Protein AF-A0A417UP76-F1 (afdb_monomer_lite)

Structure (mmCIF, N/CA/C/O backbone):
data_AF-A0A417UP76-F1
#
_entry.id   AF-A0A417UP76-F1
#
loop_
_atom_site.group_PDB
_atom_site.id
_atom_site.type_symbol
_atom_site.label_atom_id
_atom_site.label_alt_id
_atom_site.label_comp_id
_atom_site.label_asym_id
_atom_site.label_entity_id
_atom_site.label_seq_id
_atom_site.pdbx_PDB_ins_code
_atom_site.Cartn_x
_atom_site.Cartn_y
_atom_site.Cartn_z
_atom_site.occupancy
_atom_site.B_iso_or_equiv
_atom_site.auth_seq_id
_atom_site.auth_comp_id
_atom_site.auth_asym_id
_atom_site.auth_atom_id
_atom_site.pdbx_PDB_model_num
ATOM 1 N N . MET A 1 1 ? 50.483 -6.981 -14.657 1.00 38.22 1 MET A N 1
ATOM 2 C CA . MET A 1 1 ? 49.953 -6.214 -15.797 1.00 38.22 1 MET A CA 1
ATOM 3 C C . MET A 1 1 ? 49.205 -5.054 -15.198 1.00 38.22 1 MET A C 1
ATOM 5 O O . MET A 1 1 ? 48.169 -5.287 -14.586 1.00 38.22 1 MET A O 1
ATOM 9 N N . ASP A 1 2 ? 49.785 -3.861 -15.278 1.00 39.16 2 ASP A N 1
ATOM 10 C CA . ASP A 1 2 ? 49.063 -2.631 -14.975 1.00 39.16 2 ASP A CA 1
ATOM 11 C C . ASP A 1 2 ? 47.827 -2.602 -15.870 1.00 39.16 2 ASP A C 1
ATOM 13 O O . ASP A 1 2 ? 47.943 -2.654 -17.095 1.00 39.16 2 ASP A O 1
ATOM 17 N N . LYS A 1 3 ? 46.635 -2.641 -15.268 1.00 41.91 3 LYS A N 1
ATOM 18 C CA . LYS A 1 3 ? 45.404 -2.389 -16.013 1.00 41.91 3 LYS A CA 1
ATOM 19 C C . LYS A 1 3 ? 45.455 -0.913 -16.389 1.00 41.91 3 LYS A C 1
ATOM 21 O O . LYS A 1 3 ? 45.227 -0.066 -15.526 1.00 41.91 3 LYS A O 1
ATOM 26 N N . GLU A 1 4 ? 45.821 -0.618 -17.637 1.00 45.97 4 GLU A N 1
ATOM 27 C CA . GLU A 1 4 ? 45.666 0.713 -18.223 1.00 45.97 4 GLU A CA 1
ATOM 28 C C . GLU A 1 4 ? 44.233 1.165 -17.958 1.00 45.97 4 GLU A C 1
ATOM 30 O O . GLU A 1 4 ? 43.266 0.629 -18.499 1.00 45.97 4 GLU A O 1
ATOM 35 N N . THR A 1 5 ? 44.092 2.097 -17.021 1.00 43.78 5 THR A N 1
ATOM 36 C CA . THR A 1 5 ? 42.803 2.695 -16.717 1.00 43.78 5 THR A CA 1
ATOM 37 C C . THR A 1 5 ? 42.519 3.655 -17.856 1.00 43.78 5 THR A C 1
ATOM 39 O O . THR A 1 5 ? 43.166 4.694 -17.964 1.00 43.78 5 THR A O 1
ATOM 42 N N . ILE A 1 6 ? 41.599 3.275 -18.738 1.00 48.78 6 ILE A N 1
ATOM 43 C CA . ILE A 1 6 ? 41.143 4.138 -19.824 1.00 48.78 6 ILE A CA 1
ATOM 44 C C . ILE A 1 6 ? 40.337 5.268 -19.180 1.00 48.78 6 ILE A C 1
ATOM 46 O O . ILE A 1 6 ? 39.244 5.047 -18.660 1.00 48.78 6 ILE A O 1
ATOM 50 N N . ILE A 1 7 ? 40.910 6.469 -19.162 1.00 50.59 7 ILE A N 1
ATOM 51 C CA . ILE A 1 7 ? 40.230 7.682 -18.711 1.00 50.59 7 ILE A CA 1
ATOM 52 C C . ILE A 1 7 ? 39.567 8.292 -19.941 1.00 50.59 7 ILE A C 1
ATOM 54 O O . ILE A 1 7 ? 40.259 8.735 -20.852 1.00 50.59 7 ILE A O 1
ATOM 58 N N . ILE A 1 8 ? 38.236 8.293 -19.964 1.00 49.78 8 ILE A N 1
ATOM 59 C CA . ILE A 1 8 ? 37.447 8.980 -20.987 1.00 49.78 8 ILE A CA 1
ATOM 60 C C . ILE A 1 8 ? 37.056 10.337 -20.395 1.00 49.78 8 ILE A C 1
ATOM 62 O O . ILE A 1 8 ? 36.435 10.383 -19.330 1.00 49.78 8 ILE A O 1
ATOM 66 N N . ALA A 1 9 ? 37.489 11.436 -21.014 1.00 57.25 9 ALA A N 1
ATOM 67 C CA . ALA A 1 9 ? 37.144 12.772 -20.541 1.00 57.25 9 ALA A CA 1
ATOM 68 C C . ALA A 1 9 ? 35.687 13.101 -20.900 1.00 57.25 9 ALA A C 1
ATOM 70 O O . ALA A 1 9 ? 35.158 12.610 -21.894 1.00 57.25 9 ALA A O 1
ATOM 71 N N . SER A 1 10 ? 35.019 13.932 -20.097 1.00 51.47 10 SER A N 1
ATOM 72 C CA . SER A 1 10 ? 33.619 14.315 -20.344 1.00 51.47 10 SER A CA 1
ATOM 73 C C . SER A 1 10 ? 33.421 15.033 -21.680 1.00 51.47 10 SER A C 1
ATOM 75 O O . SER A 1 10 ? 32.348 14.939 -22.260 1.00 51.47 10 SER A O 1
ATOM 77 N N . GLU A 1 11 ? 34.444 15.736 -22.170 1.00 63.56 11 GLU A N 1
ATOM 78 C CA . GLU A 1 11 ? 34.451 16.350 -23.500 1.00 63.56 11 GLU A CA 1
ATOM 79 C C . GLU A 1 11 ? 34.525 15.342 -24.660 1.00 63.56 11 GLU A C 1
ATOM 81 O O . GLU A 1 11 ? 34.148 15.691 -25.777 1.00 63.56 11 GLU A O 1
ATOM 86 N N . ASP A 1 12 ? 34.956 14.103 -24.403 1.00 53.25 12 ASP A N 1
ATOM 87 C CA . ASP A 1 12 ? 35.084 13.042 -25.410 1.00 53.25 12 ASP A CA 1
ATOM 88 C C . ASP A 1 12 ? 33.826 12.156 -25.502 1.00 53.25 12 ASP A C 1
ATOM 90 O O . ASP A 1 12 ? 33.788 11.207 -26.289 1.00 53.25 12 ASP A O 1
ATOM 94 N N . VAL A 1 13 ? 32.796 12.436 -24.691 1.00 53.47 13 VAL A N 1
ATOM 95 C CA . VAL A 1 13 ? 31.555 11.651 -24.616 1.00 53.47 13 VAL A CA 1
ATOM 96 C C . VAL A 1 13 ? 30.363 12.520 -24.986 1.00 53.47 13 VAL A C 1
ATOM 98 O O . VAL A 1 13 ? 29.986 13.439 -24.262 1.00 53.47 13 VAL A O 1
ATOM 101 N N . GLU A 1 14 ? 29.723 12.189 -26.103 1.00 59.81 14 GLU A N 1
ATOM 102 C CA . GLU A 1 14 ? 28.439 12.771 -26.482 1.00 59.81 14 GLU A CA 1
ATOM 103 C C . GLU A 1 14 ? 27.308 12.040 -25.745 1.00 59.81 14 GLU A C 1
ATOM 105 O O . GLU A 1 14 ? 27.148 10.823 -25.865 1.00 59.81 14 GLU A O 1
ATOM 110 N N . ILE A 1 15 ? 26.531 12.781 -24.951 1.00 55.62 15 ILE A N 1
ATOM 111 C CA . ILE A 1 15 ? 25.333 12.254 -24.294 1.00 55.62 15 ILE A CA 1
ATOM 112 C C . ILE A 1 15 ? 24.198 12.308 -25.314 1.00 55.62 15 ILE A C 1
ATOM 114 O O . ILE A 1 15 ? 23.603 13.363 -25.523 1.00 55.62 15 ILE A O 1
ATOM 118 N N . ILE A 1 16 ? 23.914 11.170 -25.939 1.00 55.72 16 ILE A N 1
ATOM 119 C CA . ILE A 1 16 ? 22.743 11.005 -26.802 1.00 55.72 16 ILE A CA 1
ATOM 120 C C . ILE A 1 16 ? 21.493 10.756 -25.956 1.00 55.72 16 ILE A C 1
ATOM 122 O O . ILE A 1 16 ? 21.548 10.092 -24.915 1.00 55.72 16 ILE A O 1
ATOM 126 N N . ASP A 1 17 ? 20.357 11.286 -26.399 1.00 52.91 17 ASP A N 1
ATOM 127 C CA . ASP A 1 17 ? 19.071 10.981 -25.776 1.00 52.91 17 ASP A CA 1
ATOM 128 C C . ASP A 1 17 ? 18.718 9.497 -25.996 1.00 52.91 17 ASP A C 1
ATOM 130 O O . ASP A 1 17 ? 19.072 8.900 -27.015 1.00 52.91 17 ASP A O 1
ATOM 134 N N . ALA A 1 18 ? 17.997 8.874 -25.059 1.00 52.53 18 ALA A N 1
ATOM 135 C CA . ALA A 1 18 ? 17.597 7.471 -25.197 1.00 52.53 18 ALA A CA 1
ATOM 136 C C . ALA A 1 18 ? 16.755 7.215 -26.465 1.00 52.53 18 ALA A C 1
ATOM 138 O O . ALA A 1 18 ? 16.768 6.107 -26.992 1.00 52.53 18 ALA A O 1
ATOM 139 N N . SER A 1 19 ? 16.058 8.234 -26.978 1.00 54.22 19 SER A N 1
ATOM 140 C CA . SER A 1 19 ? 15.327 8.182 -28.251 1.00 54.22 19 SER A CA 1
ATOM 141 C C . SER A 1 19 ? 16.221 8.242 -29.497 1.00 54.22 19 SER A C 1
ATOM 143 O O . SER A 1 19 ? 15.792 7.847 -30.584 1.00 54.22 19 SER A O 1
ATOM 145 N N . GLU A 1 20 ? 17.461 8.710 -29.355 1.00 52.66 20 GLU A N 1
ATOM 146 C CA . GLU A 1 20 ? 18.472 8.718 -30.416 1.00 52.66 20 GLU A CA 1
ATOM 147 C C . GLU A 1 20 ? 19.239 7.389 -30.481 1.00 52.66 20 GLU A C 1
ATOM 149 O O . GLU A 1 20 ? 19.799 7.044 -31.525 1.00 52.66 20 GLU A O 1
ATOM 154 N N . TYR A 1 21 ? 19.207 6.602 -29.400 1.00 48.75 21 TYR A N 1
ATOM 155 C CA . TYR A 1 21 ? 19.709 5.234 -29.376 1.00 48.75 21 TYR A CA 1
ATOM 156 C C . TYR A 1 21 ? 18.743 4.287 -30.101 1.00 48.75 21 TYR A C 1
ATOM 158 O O . TYR A 1 21 ? 17.560 4.195 -29.777 1.00 48.75 21 TYR A O 1
ATOM 166 N N . LYS A 1 22 ? 19.244 3.566 -31.108 1.00 54.81 22 LYS A N 1
ATOM 167 C CA . LYS A 1 22 ? 18.431 2.697 -31.969 1.00 54.81 22 LYS A CA 1
ATOM 168 C C . LYS A 1 22 ? 19.023 1.294 -32.035 1.00 54.81 22 LYS A C 1
ATOM 170 O O . LYS A 1 22 ? 20.100 1.103 -32.589 1.00 54.81 22 LYS A O 1
ATOM 175 N N . GLU A 1 23 ? 18.299 0.315 -31.494 1.00 55.28 23 GLU A N 1
ATOM 176 C CA . GLU A 1 23 ? 18.730 -1.093 -31.431 1.00 55.28 23 GLU A CA 1
ATOM 177 C C . GLU A 1 23 ? 18.547 -1.857 -32.756 1.00 55.28 23 GLU A C 1
ATOM 179 O O . GLU A 1 23 ? 19.215 -2.862 -33.000 1.00 55.28 23 GLU A O 1
ATOM 184 N N . GLU A 1 24 ? 17.660 -1.408 -33.651 1.00 57.22 24 GLU A N 1
ATOM 185 C CA . GLU A 1 24 ? 17.349 -2.167 -34.864 1.00 57.22 24 GLU A CA 1
ATOM 186 C C . GLU A 1 24 ? 18.374 -1.947 -35.994 1.00 57.22 24 GLU A C 1
ATOM 188 O O . GLU A 1 24 ? 18.288 -0.995 -36.774 1.00 57.22 24 GLU A O 1
ATOM 193 N N . LEU A 1 25 ? 19.251 -2.940 -36.199 1.00 57.06 25 LEU A N 1
ATOM 194 C CA . LEU A 1 25 ? 20.122 -3.082 -37.382 1.00 57.06 25 LEU A CA 1
ATOM 195 C C . LEU A 1 25 ? 19.383 -2.871 -38.721 1.00 57.06 25 LEU A C 1
ATOM 197 O O . LEU A 1 25 ? 19.994 -2.441 -39.700 1.00 57.06 25 LEU A O 1
ATOM 201 N N . SER A 1 26 ? 18.073 -3.156 -38.780 1.00 56.59 26 SER A N 1
ATOM 202 C CA . SER A 1 26 ? 17.238 -2.957 -39.972 1.00 56.59 26 SER A CA 1
ATOM 203 C C . SER A 1 26 ? 17.165 -1.509 -40.456 1.00 56.59 26 SER A C 1
ATOM 205 O O . SER A 1 26 ? 17.019 -1.295 -41.660 1.00 56.59 26 SER A O 1
ATOM 207 N N . GLU A 1 27 ? 17.287 -0.518 -39.572 1.00 61.75 27 GLU A N 1
ATOM 208 C CA . GLU A 1 27 ? 17.181 0.892 -39.966 1.00 61.75 27 GLU A CA 1
ATOM 209 C C . GLU A 1 27 ? 18.385 1.371 -40.793 1.00 61.75 27 GLU A C 1
ATOM 211 O O . GLU A 1 27 ? 18.236 2.231 -41.666 1.00 61.75 27 GLU A O 1
ATOM 216 N N . HIS A 1 28 ? 19.556 0.743 -40.640 1.00 62.12 28 HIS A N 1
ATOM 217 C CA . HIS A 1 28 ? 20.721 1.009 -41.495 1.00 62.12 28 HIS A CA 1
ATOM 218 C C . HIS A 1 28 ? 20.516 0.571 -42.954 1.00 62.12 28 HIS A C 1
ATOM 220 O O . HIS A 1 28 ? 21.208 1.051 -43.854 1.00 62.12 28 HIS A O 1
ATOM 226 N N . PHE A 1 29 ? 19.520 -0.280 -43.213 1.00 60.78 29 PHE A N 1
ATOM 227 C CA . PHE A 1 29 ? 19.136 -0.714 -44.553 1.00 60.78 29 PHE A CA 1
ATOM 228 C C . PHE A 1 29 ? 18.000 0.133 -45.157 1.00 60.78 29 PHE A C 1
ATOM 230 O O . PHE A 1 29 ? 17.502 -0.175 -46.237 1.00 60.78 29 PHE A O 1
ATOM 237 N N . GLY A 1 30 ? 17.601 1.249 -44.537 1.00 60.44 30 GLY A N 1
ATOM 238 C CA . GLY A 1 30 ? 16.545 2.124 -45.070 1.00 60.44 30 GLY A CA 1
ATOM 239 C C . GLY A 1 30 ? 16.851 2.761 -46.439 1.00 60.44 30 GLY A C 1
ATOM 240 O O . GLY A 1 30 ? 15.951 3.282 -47.091 1.00 60.44 30 GLY A O 1
ATOM 241 N N . ARG A 1 31 ? 18.109 2.709 -46.900 1.00 64.25 31 ARG A N 1
ATOM 242 C CA . ARG A 1 31 ? 18.575 3.312 -48.166 1.00 64.25 31 ARG A CA 1
ATOM 243 C C . ARG A 1 31 ? 18.626 2.346 -49.357 1.00 64.25 31 ARG A C 1
ATOM 245 O O . ARG A 1 31 ? 19.130 2.728 -50.412 1.00 64.25 31 ARG A O 1
ATOM 252 N N . VAL A 1 32 ? 18.172 1.098 -49.218 1.00 64.88 32 VAL A N 1
ATOM 253 C CA . VAL A 1 32 ? 18.306 0.116 -50.309 1.00 64.88 32 VAL A CA 1
ATOM 254 C C . VAL A 1 32 ? 17.208 0.339 -51.372 1.00 64.88 32 VAL A C 1
ATOM 256 O O . VAL A 1 32 ? 16.053 0.559 -51.003 1.00 64.88 32 VAL A O 1
ATOM 259 N N . PRO A 1 33 ? 17.525 0.288 -52.685 1.00 70.31 33 PRO A N 1
ATOM 260 C CA . PRO A 1 33 ? 16.545 0.488 -53.757 1.00 70.31 33 PRO A CA 1
ATOM 261 C C . PRO A 1 33 ? 15.300 -0.412 -53.658 1.00 70.31 33 PRO A C 1
ATOM 263 O O . PRO A 1 33 ? 15.395 -1.554 -53.212 1.00 70.31 33 PRO A O 1
ATOM 266 N N . GLU A 1 34 ? 14.147 0.058 -54.162 1.00 68.75 34 GLU A N 1
ATOM 267 C CA . GLU A 1 34 ? 12.847 -0.653 -54.115 1.00 68.75 34 GLU A CA 1
ATOM 268 C C . GLU A 1 34 ? 12.924 -2.117 -54.580 1.00 68.75 34 GLU A C 1
ATOM 270 O O . GLU A 1 34 ? 12.328 -3.003 -53.970 1.00 68.75 34 GLU A O 1
ATOM 275 N N . VAL A 1 35 ? 13.724 -2.392 -55.616 1.00 71.56 35 VAL A N 1
ATOM 276 C CA . VAL A 1 35 ? 13.929 -3.739 -56.179 1.00 71.56 35 VAL A CA 1
ATOM 277 C C . VAL A 1 35 ? 14.561 -4.729 -55.188 1.00 71.56 35 VAL A C 1
ATOM 279 O O . VAL A 1 35 ? 14.381 -5.937 -55.315 1.00 71.56 35 VAL A O 1
ATOM 282 N N . ALA A 1 36 ? 15.272 -4.235 -54.175 1.00 63.78 36 ALA A N 1
ATOM 283 C CA . ALA A 1 36 ? 15.960 -5.039 -53.171 1.00 63.78 36 ALA A CA 1
ATOM 284 C C . ALA A 1 36 ? 15.176 -5.171 -51.852 1.00 63.78 36 ALA A C 1
ATOM 286 O O . ALA A 1 36 ? 15.555 -5.972 -50.996 1.00 63.78 36 ALA A O 1
ATOM 287 N N . LYS A 1 37 ? 14.055 -4.456 -51.679 1.00 67.94 37 LYS A N 1
ATOM 288 C CA . LYS A 1 37 ? 13.208 -4.569 -50.477 1.00 67.94 37 LYS A CA 1
ATOM 289 C C . LYS A 1 37 ? 12.744 -6.000 -50.157 1.00 67.94 37 LYS A C 1
ATOM 291 O O . LYS A 1 37 ? 12.728 -6.348 -48.975 1.00 67.94 37 LYS A O 1
ATOM 296 N N . PRO A 1 38 ? 12.422 -6.871 -51.137 1.00 68.44 38 PRO A N 1
ATOM 297 C CA . PRO A 1 38 ? 12.075 -8.263 -50.843 1.00 68.44 38 PRO A CA 1
ATOM 298 C C . PRO A 1 38 ? 13.229 -9.054 -50.207 1.00 68.44 38 PRO A C 1
ATOM 300 O O . PRO A 1 38 ? 12.988 -9.909 -49.355 1.00 68.44 38 PRO A O 1
ATOM 303 N N . LEU A 1 39 ? 14.479 -8.734 -50.565 1.00 63.00 39 LEU A N 1
ATOM 304 C CA . LEU A 1 39 ? 15.678 -9.363 -49.999 1.00 63.00 39 LEU A CA 1
ATOM 305 C C . LEU A 1 39 ? 15.906 -8.927 -48.546 1.00 63.00 39 LEU A C 1
ATOM 307 O O . LEU A 1 39 ? 16.320 -9.745 -47.728 1.00 63.00 39 LEU A O 1
ATOM 311 N N . LEU A 1 40 ? 15.559 -7.682 -48.195 1.00 63.25 40 LEU A N 1
ATOM 312 C CA . LEU A 1 40 ? 15.652 -7.175 -46.820 1.00 63.25 40 LEU A CA 1
ATOM 313 C C . LEU A 1 40 ? 14.729 -7.917 -45.851 1.00 63.25 40 LEU A C 1
ATOM 315 O O . LEU A 1 40 ? 15.098 -8.131 -44.699 1.00 63.25 40 LEU A O 1
ATOM 319 N N . LYS A 1 41 ? 13.550 -8.354 -46.309 1.00 64.12 41 LYS A N 1
ATOM 320 C CA . LYS A 1 41 ? 12.622 -9.132 -45.475 1.00 64.12 41 LYS A CA 1
ATOM 321 C C . LYS A 1 41 ? 13.218 -10.490 -45.089 1.00 64.12 41 LYS A C 1
ATOM 323 O O . LYS A 1 41 ? 13.133 -10.877 -43.928 1.00 64.12 41 LYS A O 1
ATOM 328 N N . GLY A 1 42 ? 13.859 -11.177 -46.039 1.00 65.06 42 GLY A N 1
ATOM 329 C CA . GLY A 1 42 ? 14.590 -12.421 -45.773 1.00 65.06 42 GLY A CA 1
ATOM 330 C C . GLY A 1 42 ? 15.850 -12.190 -44.934 1.00 65.06 42 GLY A C 1
ATOM 331 O O . GLY A 1 42 ? 16.122 -12.944 -44.002 1.00 65.06 42 GLY A O 1
ATOM 332 N N . ALA A 1 43 ? 16.572 -11.101 -45.204 1.00 64.44 43 ALA A N 1
ATOM 333 C CA . ALA A 1 43 ? 17.762 -10.720 -44.457 1.00 64.44 43 ALA A CA 1
ATOM 334 C C . ALA A 1 43 ? 17.452 -10.385 -42.990 1.00 64.44 43 ALA A C 1
ATOM 336 O O . ALA A 1 43 ? 18.179 -10.847 -42.123 1.00 64.44 43 ALA A O 1
ATOM 337 N N . LYS A 1 44 ? 16.358 -9.669 -42.677 1.00 65.31 44 LYS A N 1
ATOM 338 C CA . LYS A 1 44 ? 15.973 -9.343 -41.286 1.00 65.31 44 LYS A CA 1
ATOM 339 C C . LYS A 1 44 ? 15.760 -10.610 -40.451 1.00 65.31 44 LYS A C 1
ATOM 341 O O . LYS A 1 44 ? 16.234 -10.690 -39.321 1.00 65.31 44 LYS A O 1
ATOM 346 N N . THR A 1 45 ? 15.114 -11.632 -41.018 1.00 69.50 45 THR A N 1
ATOM 347 C CA . THR A 1 45 ? 14.940 -12.930 -40.346 1.00 69.50 45 THR A CA 1
ATOM 348 C C . THR A 1 45 ? 16.273 -13.647 -40.133 1.00 69.50 45 THR A C 1
ATOM 350 O O . THR A 1 45 ? 16.524 -14.136 -39.034 1.00 69.50 45 THR A O 1
ATOM 353 N N . VAL A 1 46 ? 17.139 -13.680 -41.148 1.00 71.56 46 VAL A N 1
ATOM 354 C CA . VAL A 1 46 ? 18.461 -14.322 -41.057 1.00 71.56 46 VAL A CA 1
ATOM 355 C C . VAL A 1 46 ? 19.367 -13.592 -40.062 1.00 71.56 46 VAL A C 1
ATOM 357 O O . VAL A 1 46 ? 19.997 -14.240 -39.234 1.00 71.56 46 VAL A O 1
ATOM 360 N N . PHE A 1 47 ? 19.390 -12.260 -40.069 1.00 67.38 47 PHE A N 1
ATOM 361 C CA . PHE A 1 47 ? 20.167 -11.468 -39.117 1.00 67.38 47 PHE A CA 1
ATOM 362 C C . PHE A 1 47 ? 19.678 -11.656 -37.685 1.00 67.38 47 PHE A C 1
ATOM 364 O O . PHE A 1 47 ? 20.507 -11.887 -36.817 1.00 67.38 47 PHE A O 1
ATOM 371 N N . SER A 1 48 ? 18.364 -11.681 -37.444 1.00 65.69 48 SER A N 1
ATOM 372 C CA . SER A 1 48 ? 17.831 -11.976 -36.107 1.00 65.69 48 SER A CA 1
ATOM 373 C C . SER A 1 48 ? 18.175 -13.401 -35.639 1.00 65.69 48 SER A C 1
ATOM 375 O O . SER A 1 48 ? 18.437 -13.637 -34.461 1.00 65.69 48 SER A O 1
ATOM 377 N N . GLN A 1 49 ? 18.224 -14.379 -36.552 1.00 70.56 49 GLN A N 1
ATOM 378 C CA . GLN A 1 49 ? 18.672 -15.741 -36.234 1.00 70.56 49 GLN A CA 1
ATOM 379 C C . GLN A 1 49 ? 20.173 -15.812 -35.939 1.00 70.56 49 GLN A C 1
ATOM 381 O O . GLN A 1 49 ? 20.573 -16.510 -35.007 1.00 70.56 49 GLN A O 1
ATOM 386 N N . ILE A 1 50 ? 20.999 -15.094 -36.703 1.00 68.25 50 ILE A N 1
ATOM 387 C CA . ILE A 1 50 ? 22.442 -14.984 -36.465 1.00 68.25 50 ILE A CA 1
ATOM 388 C C . ILE A 1 50 ? 22.693 -14.295 -35.125 1.00 68.25 50 ILE A C 1
ATOM 390 O O . ILE A 1 50 ? 23.436 -14.827 -34.315 1.00 68.25 50 ILE A O 1
ATOM 394 N N . GLU A 1 51 ? 22.028 -13.178 -34.853 1.00 65.25 51 GLU A N 1
ATOM 395 C CA . GLU A 1 51 ? 22.083 -12.447 -33.586 1.00 65.25 51 GLU A CA 1
ATOM 396 C C . GLU A 1 51 ? 21.742 -13.355 -32.393 1.00 65.25 51 GLU A C 1
ATOM 398 O O . GLU A 1 51 ? 22.544 -13.506 -31.472 1.00 65.25 51 GLU A O 1
ATOM 403 N N . LYS A 1 52 ? 20.614 -14.076 -32.452 1.00 68.25 52 LYS A N 1
ATOM 404 C CA . LYS A 1 52 ? 20.250 -15.068 -31.424 1.00 68.25 52 LYS A CA 1
ATOM 405 C C . LYS A 1 52 ? 21.282 -16.191 -31.297 1.00 68.25 52 LYS A C 1
ATOM 407 O O . LYS A 1 52 ? 21.549 -16.661 -30.192 1.00 68.25 52 LYS A O 1
ATOM 412 N N . SER A 1 53 ? 21.871 -16.626 -32.408 1.00 67.31 53 SER A N 1
ATOM 413 C CA . SER A 1 53 ? 22.917 -17.657 -32.410 1.00 67.31 53 SER A CA 1
ATOM 414 C C . SER A 1 53 ? 24.223 -17.144 -31.791 1.00 67.31 53 SER A C 1
ATOM 416 O O . SER A 1 53 ? 24.885 -17.869 -31.055 1.00 67.31 53 SER A O 1
ATOM 418 N N . LEU A 1 54 ? 24.575 -15.878 -32.018 1.00 65.25 54 LEU A N 1
ATOM 419 C CA . LEU A 1 54 ? 25.730 -15.217 -31.411 1.00 65.25 54 LEU A CA 1
ATOM 420 C C . LEU A 1 54 ? 25.543 -15.057 -29.896 1.00 65.25 54 LEU A C 1
ATOM 422 O O . LEU A 1 54 ? 26.464 -15.361 -29.140 1.00 65.25 54 LEU A O 1
ATOM 426 N N . TYR A 1 55 ? 24.343 -14.689 -29.435 1.00 62.88 55 TYR A N 1
ATOM 427 C CA . TYR A 1 55 ? 24.024 -14.599 -28.003 1.00 62.88 55 TYR A CA 1
ATOM 428 C C . TYR A 1 55 ? 23.938 -15.944 -27.277 1.00 62.88 55 TYR A C 1
ATOM 430 O O . TYR A 1 55 ? 23.921 -15.970 -26.049 1.00 62.88 55 TYR A O 1
ATOM 438 N N . THR A 1 56 ? 23.888 -17.060 -28.003 1.00 66.38 56 THR A N 1
ATOM 439 C CA . THR A 1 56 ? 23.809 -18.407 -27.418 1.00 66.38 56 THR A CA 1
ATOM 440 C C . THR A 1 56 ? 25.103 -19.201 -27.575 1.00 66.38 56 THR A C 1
ATOM 442 O O . THR A 1 56 ? 25.289 -20.189 -26.868 1.00 66.38 56 THR A O 1
ATOM 445 N N . ALA A 1 57 ? 26.026 -18.768 -28.441 1.00 78.19 57 ALA A N 1
ATOM 446 C CA . ALA A 1 57 ? 27.308 -19.420 -28.681 1.00 78.19 57 ALA A CA 1
ATOM 447 C C . ALA A 1 57 ? 28.328 -19.082 -27.571 1.00 78.19 57 ALA A C 1
ATOM 449 O O . ALA A 1 57 ? 28.882 -17.979 -27.560 1.00 78.19 57 ALA A O 1
ATOM 450 N N . PRO A 1 58 ? 28.681 -20.025 -26.672 1.00 66.56 58 PRO A N 1
ATOM 451 C CA . PRO A 1 58 ? 29.520 -19.721 -25.509 1.00 66.56 58 PRO A CA 1
ATOM 452 C C . PRO A 1 58 ? 30.918 -19.223 -25.886 1.00 66.56 58 PRO A C 1
ATOM 454 O O . PRO A 1 58 ? 31.476 -18.368 -25.208 1.00 66.56 58 PRO A O 1
ATOM 457 N N . ALA A 1 59 ? 31.477 -19.719 -26.994 1.00 68.94 59 ALA A N 1
ATOM 458 C CA . ALA A 1 59 ? 32.773 -19.277 -27.504 1.00 68.94 59 ALA A CA 1
ATOM 459 C C . ALA A 1 59 ? 32.750 -17.812 -27.962 1.00 68.94 59 ALA A C 1
ATOM 461 O O . ALA A 1 59 ? 33.697 -17.079 -27.693 1.00 68.94 59 ALA A O 1
ATOM 462 N N . PHE A 1 60 ? 31.661 -17.373 -28.602 1.00 67.12 60 PHE A N 1
ATOM 463 C CA . PHE A 1 60 ? 31.494 -15.981 -29.012 1.00 67.12 60 PHE A CA 1
ATOM 464 C C . PHE A 1 60 ? 31.268 -15.082 -27.797 1.00 67.12 60 PHE A C 1
ATOM 466 O O . PHE A 1 60 ? 31.961 -14.084 -27.655 1.00 67.12 60 PHE A O 1
ATOM 473 N N . ILE A 1 61 ? 30.397 -15.481 -26.863 1.00 60.44 61 ILE A N 1
ATOM 474 C CA . ILE A 1 61 ? 30.181 -14.760 -25.598 1.00 60.44 61 ILE A CA 1
ATOM 475 C C . ILE A 1 61 ? 31.497 -14.601 -24.832 1.00 60.44 61 ILE A C 1
ATOM 477 O O . ILE A 1 61 ? 31.785 -13.519 -24.335 1.00 60.44 61 ILE A O 1
ATOM 481 N N . ASN A 1 62 ? 32.311 -15.653 -24.746 1.00 61.22 62 ASN A N 1
ATOM 482 C CA . ASN A 1 62 ? 33.590 -15.610 -24.040 1.00 61.22 62 ASN A CA 1
ATOM 483 C C . ASN A 1 62 ? 34.641 -14.779 -24.786 1.00 61.22 62 ASN A C 1
ATOM 485 O O . ASN A 1 62 ? 35.395 -14.063 -24.137 1.00 61.22 62 ASN A O 1
ATOM 489 N N . ALA A 1 63 ? 34.678 -14.827 -26.120 1.00 65.88 63 ALA A N 1
ATOM 490 C CA . ALA A 1 63 ? 35.557 -13.979 -26.923 1.00 65.88 63 ALA A CA 1
ATOM 491 C C . ALA A 1 63 ? 35.167 -12.497 -26.816 1.00 65.88 63 ALA A C 1
ATOM 493 O O . ALA A 1 63 ? 36.037 -11.656 -26.622 1.00 65.88 63 ALA A O 1
ATOM 494 N N . VAL A 1 64 ? 33.867 -12.186 -26.861 1.00 58.78 64 VAL A N 1
ATOM 495 C CA . VAL A 1 64 ? 33.340 -10.837 -26.620 1.00 58.78 64 VAL A CA 1
ATOM 496 C C . VAL A 1 64 ? 33.654 -10.406 -25.192 1.00 58.78 64 VAL A C 1
ATOM 498 O O . VAL A 1 64 ? 34.240 -9.354 -25.018 1.00 58.78 64 VAL A O 1
ATOM 501 N N . LYS A 1 65 ? 33.388 -11.222 -24.167 1.00 52.59 65 LYS A N 1
ATOM 502 C CA . LYS A 1 65 ? 33.743 -10.903 -22.770 1.00 52.59 65 LYS A CA 1
ATOM 503 C C . LYS A 1 65 ? 35.243 -10.703 -22.546 1.00 52.59 65 LYS A C 1
ATOM 505 O O . LYS A 1 65 ? 35.611 -9.928 -21.679 1.00 52.59 65 LYS A O 1
ATOM 510 N N . ALA A 1 66 ? 36.096 -11.409 -23.288 1.00 58.66 66 ALA A N 1
ATOM 511 C CA . ALA A 1 66 ? 37.547 -11.260 -23.203 1.00 58.66 66 ALA A CA 1
ATOM 512 C C . ALA A 1 66 ? 38.075 -10.043 -23.983 1.00 58.66 66 ALA A C 1
ATOM 514 O O . ALA A 1 66 ? 39.150 -9.541 -23.664 1.00 58.66 66 ALA A O 1
ATOM 515 N N . ALA A 1 67 ? 37.348 -9.597 -25.013 1.00 50.53 67 ALA A N 1
ATOM 516 C CA . ALA A 1 67 ? 37.699 -8.449 -25.849 1.00 50.53 67 ALA A CA 1
ATOM 517 C C . ALA A 1 67 ? 37.037 -7.141 -25.390 1.00 50.53 67 ALA A C 1
ATOM 519 O O . ALA A 1 67 ? 37.547 -6.065 -25.694 1.00 50.53 67 ALA A O 1
ATOM 520 N N . VAL A 1 68 ? 35.915 -7.224 -24.673 1.00 47.62 68 VAL A N 1
ATOM 521 C CA . VAL A 1 68 ? 35.288 -6.104 -23.975 1.00 47.62 68 VAL A CA 1
ATOM 522 C C . VAL A 1 68 ? 36.199 -5.783 -22.790 1.00 47.62 68 VAL A C 1
ATOM 524 O O . VAL A 1 68 ? 36.368 -6.639 -21.920 1.00 47.62 68 VAL A O 1
ATOM 527 N N . PRO A 1 69 ? 36.829 -4.594 -22.756 1.00 47.78 69 PRO A N 1
ATOM 528 C CA . PRO A 1 69 ? 37.606 -4.170 -21.597 1.00 47.78 69 PRO A CA 1
ATOM 529 C C . PRO A 1 69 ? 36.741 -4.283 -20.338 1.00 47.78 69 PRO A C 1
ATOM 531 O O . PRO A 1 69 ? 35.521 -4.166 -20.437 1.00 47.78 69 PRO A O 1
ATOM 534 N N . ASP A 1 70 ? 37.334 -4.457 -19.155 1.00 45.44 70 ASP A N 1
ATOM 535 C CA . ASP A 1 70 ? 36.616 -4.211 -17.897 1.00 45.44 70 ASP A CA 1
ATOM 536 C C . ASP A 1 70 ? 36.176 -2.733 -17.900 1.00 45.44 70 ASP A C 1
ATOM 538 O O . ASP A 1 70 ? 36.912 -1.846 -17.461 1.00 45.44 70 ASP A O 1
ATOM 542 N N . VAL A 1 71 ? 35.014 -2.441 -18.489 1.00 44.97 71 VAL A N 1
ATOM 543 C CA . VAL A 1 71 ? 34.518 -1.079 -18.630 1.00 44.97 71 VAL A CA 1
ATOM 544 C C . VAL A 1 71 ? 34.101 -0.647 -17.240 1.00 44.97 71 VAL A C 1
ATOM 546 O O . VAL A 1 71 ? 33.146 -1.161 -16.658 1.00 44.97 71 VAL A O 1
ATOM 549 N N . THR A 1 72 ? 34.849 0.297 -16.686 1.00 43.53 72 THR A N 1
ATOM 550 C CA . THR A 1 72 ? 34.413 0.992 -15.484 1.00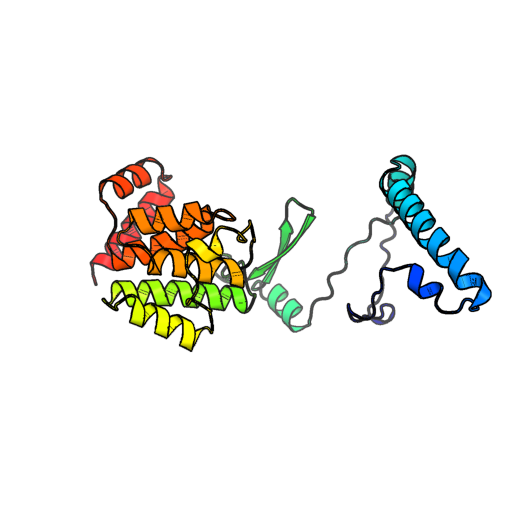 43.53 72 THR A CA 1
ATOM 551 C C . THR A 1 72 ? 33.214 1.831 -15.904 1.00 43.53 72 THR A C 1
ATOM 553 O O . THR A 1 72 ? 33.373 2.790 -16.655 1.00 43.53 72 THR A O 1
ATOM 556 N N . LEU A 1 73 ? 32.007 1.454 -15.477 1.00 43.34 73 LEU A N 1
ATOM 557 C CA . LEU A 1 73 ? 30.829 2.297 -15.662 1.00 43.34 73 LEU A CA 1
ATOM 558 C C . LEU A 1 73 ? 31.068 3.601 -14.892 1.00 43.34 73 LEU A C 1
ATOM 560 O O . LEU A 1 73 ? 30.979 3.635 -13.664 1.00 43.34 73 LEU A O 1
ATOM 564 N N . GLN A 1 74 ? 31.419 4.671 -15.605 1.00 46.50 74 GLN A N 1
ATOM 565 C CA . GLN A 1 74 ? 31.444 6.009 -15.034 1.00 46.50 74 GLN A CA 1
ATOM 566 C C . GLN A 1 74 ? 30.001 6.496 -14.914 1.00 46.50 74 GLN A C 1
ATOM 568 O O . GLN A 1 74 ? 29.346 6.814 -15.903 1.00 46.50 74 GLN A O 1
ATOM 573 N N . ALA A 1 75 ? 29.492 6.547 -13.685 1.00 53.62 75 ALA A N 1
ATOM 574 C CA . ALA A 1 75 ? 28.235 7.223 -13.408 1.00 53.62 75 ALA A CA 1
ATOM 575 C C . ALA A 1 75 ? 28.430 8.735 -13.604 1.00 53.62 75 ALA A C 1
ATOM 577 O O . ALA A 1 75 ? 29.177 9.370 -12.854 1.00 53.62 75 ALA A O 1
ATOM 578 N N . MET A 1 76 ? 27.757 9.322 -14.596 1.00 53.31 76 MET A N 1
ATOM 579 C CA . MET A 1 76 ? 27.689 10.775 -14.734 1.00 53.31 76 MET A CA 1
ATOM 580 C C . MET A 1 76 ? 26.673 11.322 -13.733 1.00 53.31 76 MET A C 1
ATOM 582 O O . MET A 1 76 ? 25.465 11.197 -13.911 1.00 53.31 76 MET A O 1
ATOM 586 N N . LEU A 1 77 ? 27.180 11.893 -12.643 1.00 59.66 77 LEU A N 1
ATOM 587 C CA . LEU A 1 77 ? 26.366 12.530 -11.613 1.00 59.66 77 LEU A CA 1
ATOM 588 C C . LEU A 1 77 ? 26.202 14.021 -11.912 1.00 59.66 77 LEU A C 1
ATOM 590 O O . LEU A 1 77 ? 27.171 14.686 -12.292 1.00 59.66 77 LEU A O 1
ATOM 594 N N . THR A 1 78 ? 25.012 14.565 -11.661 1.00 68.44 78 THR A N 1
ATOM 595 C CA . THR A 1 78 ? 24.805 16.020 -11.660 1.00 68.44 78 THR A CA 1
ATOM 596 C C . THR A 1 78 ? 25.605 16.672 -10.528 1.00 68.44 78 THR A C 1
ATOM 598 O O . THR A 1 78 ? 25.954 16.023 -9.537 1.00 68.44 78 THR A O 1
ATOM 601 N N . ASP A 1 79 ? 25.898 17.969 -10.630 1.00 70.50 79 ASP A N 1
ATOM 602 C CA . ASP A 1 79 ? 26.644 18.669 -9.573 1.00 70.50 79 ASP A CA 1
ATOM 603 C C . ASP A 1 79 ? 25.892 18.680 -8.234 1.00 70.50 79 ASP A C 1
ATOM 605 O O . ASP A 1 79 ? 26.509 18.568 -7.173 1.00 70.50 79 ASP A O 1
ATOM 609 N N . GLU A 1 80 ? 24.557 18.702 -8.274 1.00 68.81 80 GLU A N 1
ATOM 610 C CA . GLU A 1 80 ? 23.718 18.523 -7.089 1.00 68.81 80 GLU A CA 1
ATOM 611 C C . GLU A 1 80 ? 23.932 17.139 -6.457 1.00 68.81 80 GLU A C 1
ATOM 613 O O . GLU A 1 80 ? 24.193 17.038 -5.256 1.00 68.81 80 GLU A O 1
ATOM 618 N N . GLN A 1 81 ? 23.917 16.068 -7.257 1.00 66.19 81 GLN A N 1
ATOM 619 C CA . GLN A 1 81 ? 24.169 14.706 -6.775 1.00 66.19 81 GLN A CA 1
ATOM 620 C C . GLN A 1 81 ? 25.586 14.556 -6.198 1.00 66.19 81 GLN A C 1
ATOM 622 O O . GLN A 1 81 ? 25.743 13.985 -5.117 1.00 66.19 81 GLN A O 1
ATOM 627 N N . LYS A 1 82 ? 26.615 15.123 -6.847 1.00 72.19 82 LYS A N 1
ATOM 628 C CA . LYS A 1 82 ? 27.994 15.152 -6.316 1.00 72.19 82 LYS A CA 1
ATOM 629 C C . LYS A 1 82 ? 28.059 15.862 -4.962 1.00 72.19 82 LYS A C 1
ATOM 631 O O . LYS A 1 82 ? 28.726 15.384 -4.038 1.00 72.19 82 LYS A O 1
ATOM 636 N N . GLN A 1 83 ? 27.348 16.982 -4.816 1.00 73.12 83 GLN A N 1
ATOM 637 C CA . GLN A 1 83 ? 27.313 17.737 -3.566 1.00 73.12 83 GLN A CA 1
ATOM 638 C C . GLN A 1 83 ? 26.612 16.948 -2.449 1.00 73.12 83 GLN A C 1
ATOM 640 O O . GLN A 1 83 ? 27.082 16.955 -1.310 1.00 73.12 83 GLN A O 1
ATOM 645 N N . GLN A 1 84 ? 25.529 16.232 -2.761 1.00 71.62 84 GLN A N 1
ATOM 646 C CA . GLN A 1 84 ? 24.815 15.386 -1.796 1.00 71.62 84 GLN A CA 1
ATOM 647 C C . GLN A 1 84 ? 25.638 14.161 -1.366 1.00 71.62 84 GLN A C 1
ATOM 649 O O . GLN A 1 84 ? 25.641 13.820 -0.182 1.00 71.62 84 GLN A O 1
ATOM 654 N N . ILE A 1 85 ? 26.401 13.546 -2.281 1.00 73.94 85 ILE A N 1
ATOM 655 C CA . ILE A 1 85 ? 27.368 12.488 -1.934 1.00 73.94 85 ILE A CA 1
ATOM 656 C C . ILE A 1 85 ? 28.442 13.031 -0.990 1.00 73.94 85 ILE A C 1
ATOM 658 O O . ILE A 1 85 ? 28.722 12.427 0.043 1.00 73.94 85 ILE A O 1
ATOM 662 N N . THR A 1 86 ? 29.000 14.202 -1.300 1.00 75.00 86 THR A N 1
ATOM 663 C CA . THR A 1 86 ? 30.037 14.845 -0.472 1.00 75.00 86 THR A CA 1
ATOM 664 C C . THR A 1 86 ? 29.532 15.161 0.939 1.00 75.00 86 THR A C 1
ATOM 666 O O . THR A 1 86 ? 30.273 15.033 1.910 1.00 75.00 86 THR A O 1
ATOM 669 N N . LYS A 1 87 ? 28.250 15.521 1.075 1.00 75.69 87 LYS A N 1
ATOM 670 C CA . LYS A 1 87 ? 27.589 15.768 2.369 1.00 75.69 87 LYS A CA 1
ATOM 671 C C . LYS A 1 87 ? 27.206 14.482 3.117 1.00 75.69 87 LYS A C 1
ATOM 673 O O . LYS A 1 87 ? 26.681 14.565 4.223 1.00 75.69 87 LYS A O 1
ATOM 678 N N . GLY A 1 88 ? 27.429 13.303 2.530 1.00 70.00 88 GLY A N 1
ATOM 679 C CA . GLY A 1 88 ? 27.017 12.013 3.092 1.00 70.00 88 GLY A CA 1
ATOM 680 C C . GLY A 1 88 ? 25.504 11.779 3.080 1.00 70.00 88 GLY A C 1
ATOM 681 O O . GLY A 1 88 ? 25.038 10.803 3.664 1.00 70.00 88 GLY A O 1
ATOM 682 N N . ALA A 1 89 ? 24.746 12.658 2.417 1.00 72.81 89 ALA A N 1
ATOM 683 C CA . ALA A 1 89 ? 23.298 12.572 2.299 1.00 72.81 89 ALA A CA 1
ATOM 684 C C . ALA A 1 89 ? 22.865 11.572 1.218 1.00 72.81 89 ALA A C 1
ATOM 686 O O . ALA A 1 89 ? 21.768 11.037 1.292 1.00 72.81 89 ALA A O 1
ATOM 687 N N . LEU A 1 90 ? 23.722 11.284 0.235 1.00 70.88 90 LEU A N 1
ATOM 688 C CA . LEU A 1 90 ? 23.480 10.286 -0.808 1.00 70.88 90 LEU A CA 1
ATOM 689 C C . LEU A 1 90 ? 24.612 9.253 -0.813 1.00 70.88 90 LEU A C 1
ATOM 691 O O . LEU A 1 90 ? 25.785 9.620 -0.804 1.00 70.88 90 LEU A O 1
ATOM 695 N N . LYS A 1 91 ? 24.280 7.958 -0.854 1.00 72.50 91 LYS A N 1
ATOM 696 C CA . L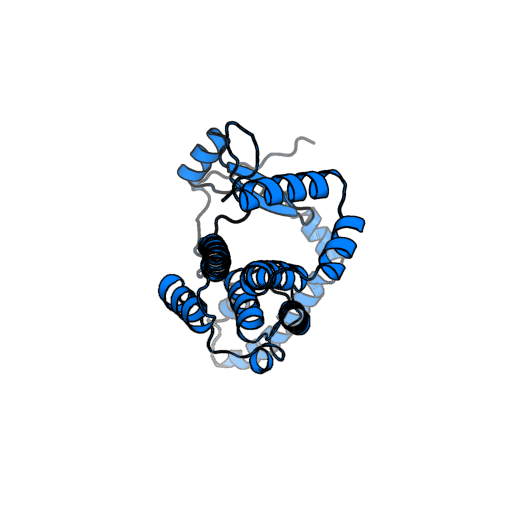YS A 1 91 ? 25.266 6.871 -0.946 1.00 72.50 91 LYS A CA 1
ATOM 697 C C . LYS A 1 91 ? 24.927 5.918 -2.083 1.00 72.50 91 LYS A C 1
ATOM 699 O O . LYS A 1 91 ? 23.811 5.405 -2.149 1.00 72.50 91 LYS A O 1
ATOM 704 N N . LEU A 1 92 ? 25.916 5.654 -2.934 1.00 71.38 92 LEU A N 1
ATOM 705 C CA . LEU A 1 92 ? 25.838 4.647 -3.989 1.00 71.38 92 LEU A CA 1
ATOM 706 C C . LEU A 1 92 ? 26.242 3.276 -3.439 1.00 71.38 92 LEU A C 1
ATOM 708 O O . LEU A 1 92 ? 27.196 3.159 -2.665 1.00 71.38 92 LEU A O 1
ATOM 712 N N . MET A 1 93 ? 25.505 2.243 -3.826 1.00 64.06 93 MET A N 1
ATOM 713 C CA . MET A 1 93 ? 25.754 0.848 -3.473 1.00 64.06 93 MET A CA 1
ATOM 714 C C . MET A 1 93 ? 25.487 -0.044 -4.685 1.00 64.06 93 MET A C 1
ATOM 716 O O . MET A 1 93 ? 24.722 0.326 -5.570 1.00 64.06 93 MET A O 1
ATOM 720 N N . THR A 1 94 ? 26.077 -1.233 -4.710 1.00 58.09 94 THR A N 1
ATOM 721 C CA . THR A 1 94 ? 25.820 -2.237 -5.750 1.00 58.09 94 THR A CA 1
ATOM 722 C C . THR A 1 94 ? 24.911 -3.324 -5.181 1.00 58.09 94 THR A C 1
ATOM 724 O O . THR A 1 94 ? 25.172 -3.845 -4.093 1.00 58.09 94 THR A O 1
ATOM 727 N N . LYS A 1 95 ? 23.827 -3.658 -5.886 1.00 54.69 95 LYS A N 1
ATOM 728 C CA . LYS A 1 95 ? 22.954 -4.791 -5.558 1.00 54.69 95 LYS A CA 1
ATOM 729 C C . LYS A 1 95 ? 23.660 -6.122 -5.862 1.00 54.69 95 LYS A C 1
ATOM 731 O O . LYS A 1 95 ? 24.670 -6.169 -6.561 1.00 54.69 95 LYS A O 1
ATOM 736 N N . LYS A 1 96 ? 23.100 -7.235 -5.366 1.00 48.81 96 LYS A N 1
ATOM 737 C CA . LYS A 1 96 ? 23.617 -8.596 -5.631 1.00 48.81 96 LYS A CA 1
ATOM 738 C C . LYS A 1 96 ? 23.597 -8.979 -7.117 1.00 48.81 96 LYS A C 1
ATOM 740 O O . LYS A 1 96 ? 24.399 -9.808 -7.526 1.00 48.81 96 LYS A O 1
ATOM 745 N N . ASP A 1 97 ? 22.697 -8.385 -7.896 1.00 48.75 97 ASP A N 1
ATOM 746 C CA . ASP A 1 97 ? 22.578 -8.573 -9.348 1.00 48.75 97 ASP A CA 1
ATOM 747 C C . ASP A 1 97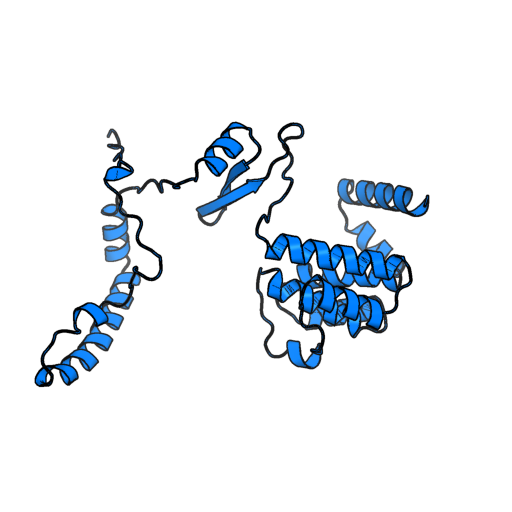 ? 23.557 -7.702 -10.166 1.00 48.75 97 ASP A C 1
ATOM 749 O O . ASP A 1 97 ? 23.577 -7.787 -11.390 1.00 48.75 97 ASP A O 1
ATOM 753 N N . GLY A 1 98 ? 24.381 -6.877 -9.505 1.00 44.28 98 GLY A N 1
ATOM 754 C CA . GLY A 1 98 ? 25.348 -5.985 -10.147 1.00 44.28 98 GLY A CA 1
ATOM 755 C C . GLY A 1 98 ? 24.815 -4.592 -10.499 1.00 44.28 98 GLY A C 1
ATOM 756 O O . GLY A 1 98 ? 25.606 -3.738 -10.896 1.00 44.28 98 GLY A O 1
ATOM 757 N N . SER A 1 99 ? 23.519 -4.316 -10.317 1.00 50.31 99 SER A N 1
ATOM 758 C CA . SER A 1 99 ? 22.949 -2.981 -10.553 1.00 50.31 99 SER A CA 1
ATOM 759 C C . SER A 1 99 ? 23.379 -1.962 -9.485 1.00 50.31 99 SER A C 1
ATOM 761 O O . SER A 1 99 ? 23.612 -2.306 -8.324 1.00 50.31 99 SER A O 1
ATOM 763 N N . LEU A 1 100 ? 23.494 -0.685 -9.865 1.00 53.66 100 LEU A N 1
ATOM 764 C CA . LEU A 1 100 ? 23.796 0.418 -8.945 1.00 53.66 100 LEU A CA 1
ATOM 765 C C . LEU A 1 100 ? 22.502 0.973 -8.328 1.00 53.66 100 LEU A C 1
ATOM 767 O O . LEU A 1 100 ? 21.532 1.242 -9.028 1.00 53.66 100 LEU A O 1
ATOM 771 N N . MET A 1 101 ? 22.500 1.177 -7.012 1.00 59.72 101 MET A N 1
ATOM 772 C CA . MET A 1 101 ? 21.412 1.776 -6.237 1.00 59.72 101 MET A CA 1
ATOM 773 C C . MET A 1 101 ? 21.928 3.021 -5.507 1.00 59.72 101 MET A C 1
ATOM 775 O O . MET A 1 101 ? 23.019 3.001 -4.937 1.00 59.72 101 MET A O 1
ATOM 779 N N . ALA A 1 102 ? 21.131 4.089 -5.480 1.00 67.88 102 ALA A N 1
ATOM 780 C CA . ALA A 1 102 ? 21.411 5.299 -4.713 1.00 67.88 102 ALA A CA 1
ATOM 781 C C . ALA A 1 102 ? 20.414 5.427 -3.554 1.00 67.88 102 ALA A C 1
ATOM 783 O O . ALA A 1 102 ? 19.211 5.491 -3.790 1.00 67.88 102 ALA A O 1
ATOM 784 N N . ASN A 1 103 ? 20.907 5.489 -2.315 1.00 62.75 103 ASN A N 1
ATOM 785 C CA . ASN A 1 103 ? 20.074 5.661 -1.123 1.00 62.75 103 ASN A CA 1
ATOM 786 C C . ASN A 1 103 ? 20.325 7.015 -0.467 1.00 62.75 103 ASN A C 1
ATOM 788 O O . ASN A 1 103 ? 21.479 7.429 -0.307 1.00 62.75 103 ASN A O 1
ATOM 792 N N . LEU A 1 104 ? 19.245 7.667 -0.033 1.00 64.88 104 LEU A N 1
ATOM 793 C CA . LEU A 1 104 ? 19.324 8.879 0.773 1.00 64.88 104 LEU A CA 1
ATOM 794 C C . LEU A 1 104 ? 19.592 8.488 2.231 1.00 64.88 104 LEU A C 1
ATOM 796 O O . LEU A 1 104 ? 18.887 7.647 2.786 1.00 64.88 104 LEU A O 1
ATOM 800 N N . ILE A 1 105 ? 20.598 9.083 2.860 1.00 65.88 105 ILE A N 1
ATOM 801 C CA . ILE A 1 105 ? 21.055 8.781 4.217 1.00 65.88 105 ILE A CA 1
ATOM 802 C C . ILE A 1 105 ? 20.971 10.043 5.077 1.00 65.88 105 ILE A C 1
ATOM 804 O O . ILE A 1 105 ? 21.268 11.144 4.627 1.00 65.88 105 ILE A O 1
ATOM 808 N N . ASN A 1 106 ? 20.572 9.889 6.338 1.00 64.38 106 ASN A N 1
ATOM 809 C CA . ASN A 1 106 ? 20.613 10.970 7.307 1.00 64.38 106 ASN A CA 1
ATOM 810 C C . ASN A 1 106 ? 22.081 11.142 7.733 1.00 64.38 106 ASN A C 1
ATOM 812 O O . ASN A 1 106 ? 22.660 10.188 8.264 1.00 64.38 106 ASN A O 1
ATOM 816 N N . PRO A 1 107 ? 22.692 12.319 7.524 1.00 67.06 107 PRO A N 1
ATOM 817 C CA . PRO A 1 107 ? 24.128 12.503 7.724 1.00 67.06 107 PRO A CA 1
ATOM 818 C C . PRO A 1 107 ? 24.567 12.341 9.189 1.00 67.06 107 PRO A C 1
ATOM 820 O O . PRO A 1 107 ? 25.709 11.966 9.444 1.00 67.06 107 PRO A O 1
ATOM 823 N N . GLU A 1 108 ? 23.668 12.562 10.150 1.00 70.38 108 GLU A N 1
ATOM 824 C CA . GLU A 1 108 ? 23.957 12.439 11.583 1.00 70.38 108 GLU A CA 1
ATOM 825 C C . GLU A 1 108 ? 23.834 10.989 12.061 1.00 70.38 108 GLU A C 1
ATOM 827 O O . GLU A 1 108 ? 24.736 10.443 12.695 1.00 70.38 108 GLU A O 1
ATOM 832 N N . THR A 1 109 ? 22.717 10.336 11.733 1.00 74.50 109 THR A N 1
ATOM 833 C CA . THR A 1 109 ? 22.406 8.983 12.229 1.00 74.50 109 THR A CA 1
ATOM 834 C C . THR A 1 109 ? 22.964 7.872 11.345 1.00 74.50 109 THR A C 1
ATOM 836 O O . THR A 1 109 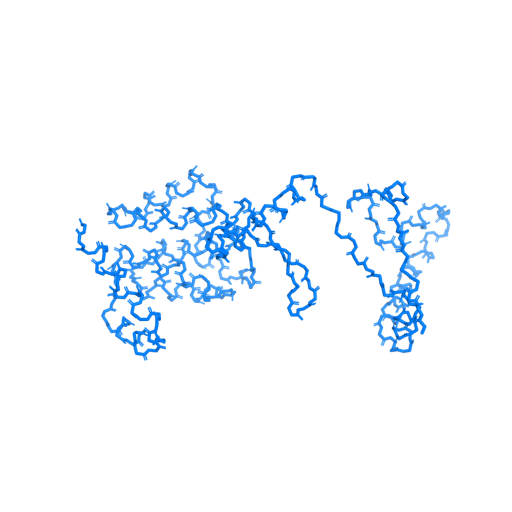? 22.971 6.711 11.752 1.00 74.50 109 THR A O 1
ATOM 839 N N . LYS A 1 110 ? 23.405 8.208 10.125 1.00 67.44 110 LYS A N 1
ATOM 840 C CA . LYS A 1 110 ? 23.841 7.279 9.069 1.00 67.44 110 LYS A CA 1
ATOM 841 C C . LYS A 1 110 ? 22.781 6.246 8.663 1.00 67.44 110 LYS A C 1
ATOM 843 O O . LYS A 1 110 ? 23.109 5.252 8.015 1.00 67.44 110 LYS A O 1
ATOM 848 N N . LYS A 1 111 ? 21.512 6.472 9.018 1.00 65.12 111 LYS A N 1
ATOM 849 C CA . LYS A 1 111 ? 20.382 5.621 8.627 1.00 65.12 111 LYS A CA 1
ATOM 850 C C . LYS A 1 111 ? 19.857 6.026 7.256 1.00 65.12 111 LYS A C 1
ATOM 852 O O . LYS A 1 111 ? 19.837 7.211 6.929 1.00 65.12 111 LYS A O 1
ATOM 857 N N . ILE A 1 112 ? 19.415 5.047 6.470 1.00 57.97 112 ILE A N 1
ATOM 858 C CA . ILE A 1 112 ? 18.744 5.298 5.192 1.00 57.97 112 ILE A CA 1
ATOM 859 C C . ILE A 1 112 ? 17.404 5.984 5.488 1.00 57.97 112 ILE A C 1
ATOM 861 O O . ILE A 1 112 ? 16.600 5.460 6.254 1.00 57.97 112 ILE A O 1
ATOM 865 N N . VAL A 1 113 ? 17.198 7.170 4.920 1.00 55.28 113 VAL A N 1
ATOM 866 C CA . VAL A 1 113 ? 15.982 7.987 5.080 1.00 55.28 113 VAL A CA 1
ATOM 867 C C . VAL A 1 113 ? 14.955 7.627 4.021 1.00 55.28 113 VAL A C 1
ATOM 869 O O . VAL A 1 113 ? 13.761 7.644 4.292 1.00 55.28 113 VAL A O 1
ATOM 872 N N . ALA A 1 114 ? 15.424 7.281 2.823 1.00 57.28 114 ALA A N 1
ATOM 873 C CA . ALA A 1 114 ? 14.584 6.815 1.737 1.00 57.28 114 ALA A CA 1
ATOM 874 C C . ALA A 1 114 ? 15.384 5.863 0.846 1.00 57.28 114 ALA A C 1
ATOM 876 O O . ALA A 1 114 ? 16.482 6.192 0.388 1.00 57.28 114 ALA A O 1
ATOM 877 N N . THR A 1 115 ? 14.815 4.685 0.605 1.00 57.62 115 THR A N 1
ATOM 878 C CA . THR A 1 115 ? 15.278 3.731 -0.414 1.00 57.62 115 THR A CA 1
ATOM 879 C C . THR A 1 115 ? 14.630 3.989 -1.776 1.00 57.62 115 THR A C 1
ATOM 881 O O . THR A 1 115 ? 15.121 3.505 -2.788 1.00 57.62 115 THR A O 1
ATOM 884 N N . HIS A 1 116 ? 13.560 4.791 -1.810 1.00 59.38 116 HIS A N 1
ATOM 885 C CA . HIS A 1 116 ? 12.827 5.174 -3.014 1.00 59.38 116 HIS A CA 1
ATOM 886 C C . HIS A 1 116 ? 12.638 6.697 -3.017 1.00 59.38 116 HIS A C 1
ATOM 888 O O . HIS A 1 116 ? 11.819 7.221 -2.269 1.00 59.38 116 HIS A O 1
ATOM 894 N N . ASN A 1 117 ? 13.411 7.418 -3.837 1.00 63.66 117 ASN A N 1
ATOM 895 C CA . ASN A 1 117 ? 13.293 8.878 -4.008 1.00 63.66 117 ASN A CA 1
ATOM 896 C C . ASN A 1 117 ? 12.586 9.260 -5.323 1.00 63.66 117 ASN A C 1
ATOM 898 O O . ASN A 1 117 ? 12.732 10.369 -5.829 1.00 63.66 117 ASN A O 1
ATOM 902 N N . HIS A 1 118 ? 11.856 8.316 -5.922 1.00 72.00 118 HIS A N 1
ATOM 903 C CA . HIS A 1 118 ? 11.050 8.593 -7.104 1.00 72.00 118 HIS A CA 1
ATOM 904 C C . HIS A 1 118 ? 9.745 9.290 -6.677 1.00 72.00 118 HIS A C 1
ATOM 906 O O . HIS A 1 118 ? 9.137 8.833 -5.700 1.00 72.00 118 HIS A O 1
ATOM 912 N N . PRO A 1 119 ? 9.272 10.336 -7.389 1.00 77.81 119 PRO A N 1
ATOM 913 C CA . PRO A 1 119 ? 8.040 11.055 -7.042 1.00 77.81 119 PRO A CA 1
ATOM 914 C C . PRO A 1 119 ? 6.844 10.131 -6.790 1.00 77.81 119 PRO A C 1
ATOM 916 O O . PRO A 1 119 ? 6.105 10.306 -5.826 1.00 77.81 119 PRO A O 1
ATOM 919 N N . GLU A 1 120 ? 6.719 9.075 -7.589 1.00 81.00 120 GLU A N 1
ATOM 920 C CA . GLU A 1 120 ? 5.636 8.094 -7.467 1.00 81.00 120 GLU A CA 1
ATOM 921 C C . GLU A 1 120 ? 5.748 7.202 -6.224 1.00 81.00 120 GLU A C 1
ATOM 923 O O . GLU A 1 120 ? 4.734 6.799 -5.659 1.00 81.00 120 GLU A O 1
ATOM 928 N N . GLY A 1 121 ? 6.966 6.941 -5.739 1.00 81.75 121 GLY A N 1
ATOM 929 C CA . GLY A 1 121 ? 7.171 6.238 -4.470 1.00 81.75 121 GLY A CA 1
ATOM 930 C C . GLY A 1 121 ? 6.780 7.096 -3.267 1.00 81.75 121 GLY A C 1
ATOM 931 O O . GLY A 1 121 ? 6.119 6.623 -2.339 1.00 81.75 121 GLY A O 1
ATOM 932 N N . ILE A 1 122 ? 7.111 8.391 -3.315 1.00 82.69 122 ILE A N 1
ATOM 933 C CA . ILE A 1 122 ? 6.707 9.368 -2.294 1.00 82.69 122 ILE A CA 1
ATOM 93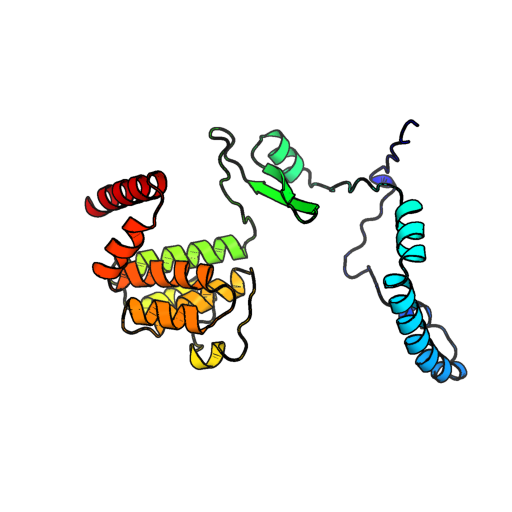4 C C . ILE A 1 122 ? 5.182 9.501 -2.281 1.00 82.69 122 ILE A C 1
ATOM 936 O O . ILE A 1 122 ? 4.559 9.381 -1.227 1.00 82.69 122 ILE A O 1
ATOM 940 N N . LYS A 1 123 ? 4.578 9.671 -3.457 1.00 87.81 123 LYS A N 1
ATOM 941 C CA . LYS A 1 123 ? 3.129 9.739 -3.656 1.00 87.81 123 LYS A CA 1
ATOM 942 C C . LYS A 1 123 ? 2.412 8.497 -3.120 1.00 87.81 123 LYS A C 1
ATOM 944 O O . LYS A 1 123 ? 1.434 8.623 -2.388 1.00 87.81 123 LYS A O 1
ATOM 949 N N . GLY A 1 124 ? 2.902 7.298 -3.441 1.00 91.19 124 GLY A N 1
ATOM 950 C CA . GLY A 1 124 ? 2.366 6.035 -2.923 1.00 91.19 124 GLY A CA 1
ATOM 951 C C . GLY A 1 124 ? 2.422 5.937 -1.397 1.00 91.19 124 GLY A C 1
ATOM 952 O O . GLY A 1 124 ? 1.438 5.567 -0.749 1.00 91.19 124 GLY A O 1
ATOM 953 N N . THR A 1 125 ? 3.544 6.360 -0.813 1.00 89.56 125 THR A N 1
ATOM 954 C CA . THR A 1 125 ? 3.723 6.412 0.645 1.00 89.56 125 THR A CA 1
ATOM 955 C C . THR A 1 125 ? 2.749 7.398 1.294 1.00 89.56 125 THR A C 1
ATOM 957 O O . THR A 1 125 ? 2.099 7.066 2.285 1.00 89.56 125 THR A O 1
ATOM 960 N N . GLN A 1 126 ? 2.602 8.599 0.725 1.00 91.56 126 GLN A N 1
ATOM 961 C CA . GLN A 1 126 ? 1.677 9.621 1.219 1.00 91.56 126 GLN A CA 1
ATOM 962 C C . GLN A 1 126 ? 0.217 9.169 1.132 1.00 91.56 126 GLN A C 1
ATOM 964 O O . GLN A 1 126 ? -0.525 9.357 2.094 1.00 91.56 126 GLN A O 1
ATOM 969 N N . ALA A 1 127 ? -0.186 8.530 0.031 1.00 96.12 127 ALA A N 1
ATOM 970 C CA . ALA A 1 127 ? -1.537 7.999 -0.126 1.00 96.12 127 ALA A CA 1
ATOM 971 C C . ALA A 1 127 ? -1.853 6.903 0.895 1.00 96.12 127 ALA A C 1
ATOM 973 O O . ALA A 1 127 ? -2.908 6.937 1.528 1.00 96.12 127 ALA A O 1
ATOM 974 N N . THR A 1 128 ? -0.910 5.985 1.121 1.00 96.81 128 THR A N 1
ATOM 975 C CA . THR A 1 128 ? -1.041 4.936 2.141 1.00 96.81 128 THR A CA 1
ATOM 976 C C . THR A 1 128 ? -1.176 5.541 3.540 1.00 96.81 128 THR A C 1
ATOM 978 O O . THR A 1 128 ? -2.100 5.207 4.281 1.00 96.81 128 THR A O 1
ATOM 981 N N . ALA A 1 129 ? -0.296 6.482 3.897 1.00 95.00 129 ALA A N 1
ATOM 982 C CA . ALA A 1 129 ? -0.337 7.151 5.195 1.00 95.00 129 ALA A CA 1
ATOM 983 C C . ALA A 1 129 ? -1.640 7.943 5.403 1.00 95.00 129 ALA A C 1
ATOM 985 O O . ALA A 1 129 ? -2.221 7.894 6.488 1.00 95.00 129 ALA A O 1
ATOM 986 N N . ALA A 1 130 ? -2.123 8.632 4.365 1.00 96.44 130 ALA A N 1
ATOM 987 C CA . ALA A 1 130 ? -3.387 9.357 4.401 1.00 96.44 130 ALA A CA 1
ATOM 988 C C . ALA A 1 130 ? -4.579 8.413 4.603 1.00 96.44 130 ALA A C 1
ATOM 990 O O . ALA A 1 130 ? -5.414 8.675 5.466 1.00 96.44 130 ALA A O 1
ATOM 991 N N . ALA A 1 131 ? -4.630 7.292 3.878 1.00 97.94 131 ALA A N 1
ATOM 992 C CA . ALA A 1 131 ? -5.689 6.297 4.032 1.00 97.94 131 ALA A CA 1
ATOM 993 C C . ALA A 1 131 ? -5.731 5.720 5.458 1.00 97.94 131 ALA A C 1
ATOM 995 O O . ALA A 1 131 ? -6.800 5.663 6.065 1.00 97.94 131 ALA A O 1
ATOM 996 N N . ILE A 1 132 ? -4.570 5.376 6.031 1.00 96.88 132 ILE A N 1
ATOM 997 C CA . ILE A 1 132 ? -4.455 4.908 7.423 1.00 96.88 132 ILE A CA 1
ATOM 998 C C . ILE A 1 132 ? -4.936 5.986 8.403 1.00 96.88 132 ILE A C 1
ATOM 1000 O O . ILE A 1 132 ? -5.693 5.691 9.327 1.00 96.88 132 ILE A O 1
ATOM 1004 N N . PHE A 1 133 ? -4.506 7.236 8.228 1.00 95.44 133 PHE A N 1
ATOM 1005 C CA . PHE A 1 133 ? -4.893 8.335 9.112 1.00 95.44 133 PHE A CA 1
ATOM 1006 C C . PHE A 1 133 ? -6.403 8.607 9.075 1.00 95.44 133 PHE A C 1
ATOM 1008 O O . PHE A 1 133 ? -7.036 8.737 10.125 1.00 95.44 133 PHE A O 1
ATOM 1015 N N . LEU A 1 134 ? -6.992 8.657 7.880 1.00 97.00 134 LEU A N 1
ATOM 1016 C CA . LEU A 1 134 ? -8.427 8.869 7.696 1.00 97.00 134 LEU A CA 1
ATOM 1017 C C . LEU A 1 134 ? -9.243 7.718 8.296 1.00 97.00 134 LEU A C 1
ATOM 1019 O O . LEU A 1 134 ? -10.199 7.971 9.029 1.00 97.00 134 LEU A O 1
ATOM 1023 N N . ALA A 1 135 ? -8.809 6.472 8.085 1.00 96.75 135 ALA A N 1
ATOM 1024 C CA . ALA A 1 135 ? -9.407 5.299 8.715 1.00 96.75 135 ALA A CA 1
ATOM 1025 C C . ALA A 1 135 ? -9.370 5.385 10.252 1.00 96.75 135 ALA A C 1
ATOM 1027 O O . ALA A 1 135 ? -10.397 5.215 10.904 1.00 96.75 135 ALA A O 1
ATOM 1028 N N . ARG A 1 136 ? -8.221 5.750 10.843 1.00 93.38 136 ARG A N 1
ATOM 1029 C CA . ARG A 1 136 ? -8.083 5.918 12.305 1.00 93.38 136 ARG A CA 1
ATOM 1030 C C . ARG A 1 136 ? -8.921 7.053 12.881 1.00 93.38 136 ARG A C 1
ATOM 1032 O O . ARG A 1 136 ? -9.231 7.035 14.067 1.00 93.38 136 ARG A O 1
ATOM 1039 N N . THR A 1 137 ? -9.243 8.055 12.070 1.00 94.69 137 THR A N 1
ATOM 1040 C CA . THR A 1 137 ? -10.043 9.217 12.480 1.00 94.69 137 THR A CA 1
ATOM 1041 C C . THR A 1 137 ? -11.536 9.040 12.196 1.00 94.69 137 THR A C 1
ATOM 1043 O O . THR A 1 137 ? -12.301 9.983 12.373 1.00 94.69 137 THR A O 1
ATOM 1046 N N . GLY A 1 138 ? -11.967 7.831 11.814 1.00 95.00 138 GLY A N 1
ATOM 1047 C CA . GLY A 1 138 ? -13.378 7.465 11.691 1.00 95.00 138 GLY A CA 1
ATOM 1048 C C . GLY A 1 138 ? -14.029 7.829 10.357 1.00 95.00 138 GLY A C 1
ATOM 1049 O O . GLY A 1 138 ? -15.253 7.768 10.258 1.00 95.00 138 GLY A O 1
ATOM 1050 N N . HIS A 1 139 ? -13.246 8.193 9.339 1.00 98.12 139 HIS A N 1
ATOM 1051 C CA . HIS A 1 139 ? -13.783 8.464 8.006 1.00 98.12 139 HIS A CA 1
ATOM 1052 C C . HIS A 1 139 ? -14.271 7.175 7.348 1.00 98.12 139 HIS A C 1
ATOM 1054 O O . HIS A 1 139 ? -13.658 6.113 7.469 1.00 98.12 139 HIS A O 1
ATOM 1060 N N . SER A 1 140 ? -15.365 7.286 6.608 1.00 98.38 140 SER A N 1
ATOM 1061 C CA . SER A 1 140 ? -15.938 6.200 5.826 1.00 98.38 140 SER A CA 1
ATOM 1062 C C . SER A 1 140 ? -15.075 5.861 4.604 1.00 98.38 140 SER A C 1
ATOM 1064 O O . SER A 1 140 ? -14.296 6.674 4.102 1.00 98.38 140 SER A O 1
ATOM 1066 N N . LYS A 1 141 ? -15.238 4.649 4.066 1.00 98.44 141 LYS A N 1
ATOM 1067 C CA . LYS A 1 141 ? -14.528 4.223 2.851 1.00 98.44 141 LYS A CA 1
ATOM 1068 C C . LYS A 1 141 ? -14.750 5.143 1.642 1.00 98.44 141 LYS A C 1
ATOM 1070 O O . LYS A 1 141 ? -13.762 5.428 0.968 1.00 98.44 141 LYS A O 1
ATOM 1075 N N . PRO A 1 142 ? -15.973 5.644 1.359 1.00 98.38 142 PRO A N 1
ATOM 1076 C CA . PRO A 1 142 ? -16.169 6.620 0.289 1.00 98.38 142 PRO A CA 1
ATOM 1077 C C . PRO A 1 142 ? -15.368 7.912 0.492 1.00 98.38 142 PRO A C 1
ATOM 1079 O O . PRO A 1 142 ? -14.799 8.416 -0.471 1.00 98.38 142 PRO A O 1
ATOM 1082 N N . GLU A 1 143 ? -15.261 8.418 1.725 1.00 98.19 143 GLU A N 1
ATOM 1083 C CA . GLU A 1 143 ? -14.465 9.617 2.033 1.00 98.19 143 GLU A CA 1
ATOM 1084 C C . GLU A 1 143 ? -12.966 9.363 1.842 1.00 98.19 143 GLU A C 1
ATOM 1086 O O . GLU A 1 143 ? -12.273 10.184 1.242 1.00 98.19 143 GLU A O 1
ATOM 1091 N N . ILE A 1 144 ? -12.469 8.201 2.287 1.00 98.38 144 ILE A N 1
ATOM 1092 C CA . ILE A 1 144 ? -11.075 7.783 2.071 1.00 98.38 144 ILE A CA 1
ATOM 1093 C C . ILE A 1 144 ? -10.778 7.679 0.572 1.00 98.38 144 ILE A C 1
ATOM 1095 O O . ILE A 1 144 ? -9.792 8.249 0.102 1.00 98.38 144 ILE A O 1
ATOM 1099 N N . LYS A 1 145 ? -11.644 6.992 -0.185 1.00 98.31 145 LYS A N 1
ATOM 1100 C CA . LYS A 1 145 ? -11.535 6.858 -1.643 1.00 98.31 145 LYS A CA 1
ATOM 1101 C C . LYS A 1 145 ? -11.466 8.232 -2.302 1.00 98.31 145 LYS A C 1
ATOM 1103 O O . LYS A 1 145 ? -10.504 8.520 -3.005 1.00 98.31 145 LYS A O 1
ATOM 1108 N N . GLN A 1 146 ? -12.442 9.092 -2.016 1.00 98.25 146 GLN A N 1
ATOM 1109 C CA . GLN A 1 146 ? -12.524 10.427 -2.596 1.00 98.25 146 GLN A CA 1
ATOM 1110 C C . GLN A 1 146 ? -11.274 11.258 -2.289 1.00 98.25 146 GLN A C 1
ATOM 1112 O O . GLN A 1 146 ? -10.730 11.893 -3.191 1.00 98.25 146 GLN A O 1
ATOM 1117 N N . TYR A 1 147 ? -10.793 11.243 -1.042 1.00 98.12 147 TYR A N 1
ATOM 1118 C CA . TYR A 1 147 ? -9.584 11.971 -0.670 1.00 98.12 147 TYR A CA 1
ATOM 1119 C C . TYR A 1 147 ? -8.366 11.486 -1.463 1.00 98.12 147 TYR A C 1
ATOM 1121 O O . TYR A 1 147 ? -7.594 12.304 -1.969 1.00 98.12 147 TYR A O 1
ATOM 1129 N N . VAL A 1 148 ? -8.195 10.167 -1.594 1.00 97.44 148 VAL A N 1
ATOM 1130 C CA . VAL A 1 148 ? -7.046 9.591 -2.299 1.00 97.44 148 VAL A CA 1
ATOM 1131 C C . VAL A 1 148 ? -7.104 9.894 -3.799 1.00 97.44 148 VAL A C 1
ATOM 1133 O O . VAL A 1 148 ? -6.094 10.308 -4.370 1.00 97.44 148 VAL A O 1
ATOM 1136 N N . GLU A 1 149 ? -8.275 9.759 -4.427 1.00 97.31 149 GLU A N 1
ATOM 1137 C CA . GLU A 1 149 ? -8.477 10.094 -5.843 1.00 97.31 149 GLU A CA 1
ATOM 1138 C C . GLU A 1 149 ? -8.197 11.581 -6.107 1.00 97.31 149 GLU A C 1
ATOM 1140 O O . GLU A 1 149 ? -7.463 11.918 -7.032 1.00 97.31 149 GLU A O 1
ATOM 1145 N N . GLN A 1 150 ? -8.715 12.486 -5.271 1.00 96.69 150 GLN A N 1
ATOM 1146 C CA . GLN A 1 150 ? -8.540 13.930 -5.466 1.00 96.69 150 GLN A CA 1
ATOM 1147 C C . GLN A 1 150 ? -7.109 14.408 -5.195 1.00 96.69 150 GLN A C 1
ATOM 1149 O O . GLN A 1 150 ? -6.610 15.283 -5.900 1.00 96.69 150 GLN A O 1
ATOM 1154 N N . THR A 1 151 ? -6.451 13.855 -4.176 1.00 95.69 151 THR A N 1
ATOM 1155 C CA . THR A 1 151 ? -5.128 14.332 -3.739 1.00 95.69 151 THR A CA 1
ATOM 1156 C C . THR A 1 151 ? -4.001 13.722 -4.563 1.00 95.69 151 THR A C 1
ATOM 1158 O O . THR A 1 151 ? -3.016 14.396 -4.858 1.00 95.69 151 THR A O 1
ATOM 1161 N N . PHE A 1 152 ? -4.135 12.447 -4.936 1.00 94.12 152 PHE A N 1
ATOM 1162 C CA . PHE A 1 152 ? -3.066 11.693 -5.589 1.00 94.12 152 PHE A CA 1
ATOM 1163 C C . PHE A 1 152 ? -3.425 11.271 -7.021 1.00 94.12 152 PHE A C 1
ATOM 1165 O O . PHE A 1 152 ? -2.551 10.824 -7.754 1.00 94.12 152 PHE A O 1
ATOM 1172 N N . GLY A 1 153 ? -4.668 11.419 -7.480 1.00 93.81 153 GLY A N 1
ATOM 1173 C CA . GLY A 1 153 ? -5.037 11.072 -8.858 1.00 93.81 153 GLY A CA 1
ATOM 1174 C C . GLY A 1 153 ? -4.935 9.576 -9.167 1.00 93.81 153 GLY A C 1
ATOM 1175 O O . GLY A 1 153 ? -4.702 9.209 -10.316 1.00 93.81 153 GLY A O 1
ATOM 1176 N N . TYR A 1 154 ? -5.039 8.715 -8.151 1.00 94.44 154 TYR A N 1
ATOM 1177 C CA . TYR A 1 154 ? -5.182 7.276 -8.367 1.00 94.44 154 TYR A CA 1
ATOM 1178 C C . TYR A 1 154 ? -6.585 6.953 -8.879 1.00 94.44 154 TYR A C 1
ATOM 1180 O O . TYR A 1 154 ? -7.546 7.568 -8.428 1.00 94.44 154 TYR A O 1
ATOM 1188 N N . ASP A 1 155 ? -6.708 5.974 -9.777 1.00 94.06 155 ASP A N 1
ATOM 1189 C CA . ASP A 1 155 ? -8.010 5.422 -10.156 1.00 94.06 155 ASP A CA 1
ATOM 1190 C C . ASP A 1 155 ? -8.393 4.275 -9.215 1.00 94.06 155 ASP A C 1
ATOM 1192 O O . ASP A 1 155 ? -7.803 3.188 -9.258 1.00 94.06 155 ASP A O 1
ATOM 1196 N N . LEU A 1 156 ? -9.390 4.536 -8.369 1.00 96.81 156 LEU A N 1
ATOM 1197 C CA . LEU A 1 156 ? -9.908 3.595 -7.379 1.00 96.81 156 LEU A CA 1
ATOM 1198 C C . LEU A 1 156 ? -11.324 3.105 -7.726 1.00 96.81 156 LEU A C 1
ATOM 1200 O O . LEU A 1 156 ? -12.027 2.609 -6.848 1.00 96.81 156 LEU A O 1
ATOM 1204 N N . ASN A 1 157 ? -11.780 3.286 -8.972 1.00 95.31 157 ASN A N 1
ATOM 1205 C CA . ASN A 1 157 ? -13.123 2.878 -9.414 1.00 95.31 157 ASN A CA 1
ATOM 1206 C C . ASN A 1 157 ? -13.194 1.431 -9.909 1.00 95.31 157 ASN A C 1
ATOM 1208 O O . ASN A 1 157 ? -14.282 0.951 -10.218 1.00 95.31 157 ASN A O 1
ATOM 1212 N N . ARG A 1 158 ? -12.044 0.763 -9.986 1.00 95.19 158 ARG A N 1
ATOM 1213 C CA . ARG A 1 158 ? -11.914 -0.644 -10.360 1.00 95.19 158 ARG A CA 1
ATOM 1214 C C . ARG A 1 158 ? -12.270 -1.543 -9.180 1.00 95.19 158 ARG A C 1
ATOM 1216 O O . ARG A 1 158 ? -12.109 -1.155 -8.023 1.00 95.19 158 ARG A O 1
ATOM 1223 N N . THR A 1 159 ? -12.681 -2.760 -9.493 1.00 96.50 159 THR A N 1
ATOM 1224 C CA . THR A 1 159 ? -13.006 -3.811 -8.526 1.00 96.50 159 THR A CA 1
ATOM 1225 C C . THR A 1 159 ? -11.896 -4.852 -8.425 1.00 96.50 159 THR A C 1
ATOM 1227 O O . THR A 1 159 ? -11.095 -5.016 -9.350 1.00 96.50 159 THR A O 1
ATOM 1230 N N . CYS A 1 160 ? -11.840 -5.615 -7.331 1.00 96.25 160 CYS A N 1
ATOM 1231 C CA . CYS A 1 160 ? -10.903 -6.733 -7.234 1.00 96.25 160 CYS A CA 1
ATOM 1232 C C . CYS A 1 160 ? -11.141 -7.760 -8.354 1.00 96.25 160 CYS A C 1
ATOM 1234 O O . CYS A 1 160 ? -10.179 -8.311 -8.888 1.00 96.25 160 CYS A O 1
ATOM 1236 N N . ASP A 1 161 ? -12.397 -7.988 -8.748 1.00 95.62 161 ASP A N 1
ATOM 1237 C CA . ASP A 1 161 ? -12.756 -8.878 -9.860 1.00 95.62 161 ASP A CA 1
ATOM 1238 C C . ASP A 1 161 ? -12.178 -8.404 -11.204 1.00 95.62 161 ASP A C 1
ATOM 1240 O O . ASP A 1 161 ? -11.723 -9.228 -11.996 1.00 95.62 161 ASP A O 1
ATOM 1244 N N . GLU A 1 162 ? -12.141 -7.093 -11.451 1.00 94.69 162 GLU A N 1
ATOM 1245 C CA . GLU A 1 162 ? -11.550 -6.509 -12.663 1.00 94.69 162 GLU A CA 1
ATOM 1246 C C . GLU A 1 162 ? -10.016 -6.538 -12.655 1.00 94.69 162 GLU A C 1
ATOM 1248 O O . GLU A 1 162 ? -9.403 -6.609 -13.718 1.00 94.69 162 GLU A O 1
ATOM 1253 N N . ILE A 1 163 ? -9.388 -6.503 -11.475 1.00 93.88 163 ILE A N 1
ATOM 1254 C CA . ILE A 1 163 ? -7.925 -6.459 -11.322 1.00 93.88 163 ILE A CA 1
ATOM 1255 C C . ILE A 1 163 ? -7.293 -7.852 -11.462 1.00 93.88 163 ILE A C 1
ATOM 1257 O O . ILE A 1 163 ? -6.269 -8.006 -12.136 1.00 93.88 163 ILE A O 1
ATOM 1261 N N . ARG A 1 164 ? -7.895 -8.884 -10.850 1.00 93.44 164 ARG A N 1
ATOM 1262 C CA . ARG A 1 164 ? -7.334 -10.253 -10.796 1.00 93.44 164 ARG A CA 1
ATOM 1263 C C . ARG A 1 164 ? -6.892 -10.841 -12.148 1.00 93.44 164 ARG A C 1
ATOM 1265 O O . ARG A 1 164 ? -5.879 -11.535 -12.159 1.00 93.44 164 ARG A O 1
ATOM 1272 N N . PRO A 1 165 ? -7.591 -10.623 -13.281 1.00 91.50 165 PRO A N 1
ATOM 1273 C CA . PRO A 1 165 ? -7.200 -11.225 -14.556 1.00 91.50 165 PRO A CA 1
ATOM 1274 C C . PRO A 1 165 ? -5.888 -10.686 -15.139 1.00 91.50 165 PRO A C 1
ATOM 1276 O O . PRO A 1 165 ? -5.267 -11.374 -15.948 1.00 91.50 165 PRO A O 1
ATOM 1279 N N . THR A 1 166 ? -5.489 -9.460 -14.787 1.00 84.56 166 THR A N 1
ATOM 1280 C CA . THR A 1 166 ? -4.377 -8.748 -15.446 1.00 84.56 166 THR A CA 1
ATOM 1281 C C . THR A 1 166 ? -3.237 -8.372 -14.508 1.00 84.56 166 THR A C 1
ATOM 1283 O O . THR A 1 166 ? -2.139 -8.063 -14.978 1.00 84.56 166 THR A O 1
ATOM 1286 N N . TYR A 1 167 ? -3.477 -8.371 -13.196 1.00 83.44 167 TYR A N 1
ATOM 1287 C CA . TYR A 1 167 ? -2.455 -8.001 -12.228 1.00 83.44 167 TYR A CA 1
ATOM 1288 C C . TYR A 1 167 ? -1.363 -9.070 -12.138 1.00 83.44 167 TYR A C 1
ATOM 1290 O O . TYR A 1 167 ? -1.622 -10.273 -12.091 1.00 83.44 167 TYR A O 1
ATOM 1298 N N . HIS A 1 168 ? -0.117 -8.617 -12.150 1.00 80.69 168 HIS A N 1
ATOM 1299 C CA . HIS A 1 168 ? 1.070 -9.459 -12.135 1.00 80.69 168 HIS A CA 1
ATOM 1300 C C . HIS A 1 168 ? 2.096 -8.873 -11.167 1.00 80.69 168 HIS A C 1
ATOM 1302 O O . HIS A 1 168 ? 1.897 -7.802 -10.600 1.00 80.69 168 HIS A O 1
ATOM 1308 N N . HIS A 1 169 ? 3.179 -9.606 -10.912 1.00 79.38 169 HIS A N 1
ATOM 1309 C CA . HIS A 1 169 ? 4.209 -9.134 -9.995 1.00 79.38 169 HIS A CA 1
ATOM 1310 C C . HIS A 1 169 ? 4.930 -7.925 -10.602 1.00 79.38 169 HIS A C 1
ATOM 1312 O O . HIS A 1 169 ? 5.622 -8.063 -11.613 1.00 79.38 169 HIS A O 1
ATOM 1318 N N . VAL A 1 170 ? 4.738 -6.758 -9.983 1.00 72.56 170 VAL A N 1
ATOM 1319 C CA . VAL A 1 170 ? 5.307 -5.474 -10.392 1.00 72.56 170 VAL A CA 1
ATOM 1320 C C . VAL A 1 170 ? 5.809 -4.741 -9.149 1.00 72.56 170 VAL A C 1
ATOM 1322 O O . VAL A 1 170 ? 5.085 -4.581 -8.171 1.00 72.56 170 VAL A O 1
ATOM 1325 N N . GLU A 1 171 ? 7.050 -4.258 -9.197 1.00 71.81 171 GLU A N 1
ATOM 1326 C CA . GLU A 1 171 ? 7.705 -3.552 -8.084 1.00 71.81 171 GLU A CA 1
ATOM 1327 C C . GLU A 1 171 ? 7.473 -2.020 -8.136 1.00 71.81 171 GLU A C 1
ATOM 1329 O O . GLU A 1 171 ? 8.290 -1.236 -7.650 1.00 71.81 171 GLU A O 1
ATOM 1334 N N . THR A 1 172 ? 6.385 -1.551 -8.765 1.00 79.06 172 THR A N 1
ATOM 1335 C CA . THR A 1 172 ? 6.099 -0.115 -8.937 1.00 79.06 172 THR A CA 1
ATOM 1336 C C . THR A 1 172 ? 5.010 0.357 -7.975 1.00 79.06 172 THR A C 1
ATOM 1338 O O . THR A 1 172 ? 3.929 -0.221 -7.864 1.00 79.06 172 THR A O 1
ATOM 1341 N N . CYS A 1 173 ? 5.253 1.478 -7.288 1.00 79.81 173 CYS A N 1
ATOM 1342 C CA . CYS A 1 173 ? 4.248 2.061 -6.394 1.00 79.81 173 CYS A CA 1
ATOM 1343 C C . CYS A 1 173 ? 2.979 2.513 -7.132 1.00 79.81 173 CYS A C 1
ATOM 1345 O O . CYS A 1 173 ? 1.912 2.531 -6.526 1.00 79.81 173 CYS A O 1
ATOM 1347 N N . GLN A 1 174 ? 3.094 2.879 -8.414 1.00 83.56 174 GLN A N 1
ATOM 1348 C CA . GLN A 1 174 ? 1.971 3.354 -9.227 1.00 83.56 174 GLN A CA 1
ATOM 1349 C C . GLN A 1 174 ? 0.909 2.285 -9.452 1.00 83.56 174 GLN A C 1
ATOM 1351 O O . GLN A 1 174 ? -0.262 2.630 -9.556 1.00 83.56 174 GLN A O 1
ATOM 1356 N N . GLU A 1 175 ? 1.322 1.021 -9.518 1.00 85.56 175 GLU A N 1
ATOM 1357 C CA . GLU A 1 175 ? 0.423 -0.111 -9.724 1.00 85.56 175 GLU A CA 1
ATOM 1358 C C . GLU A 1 175 ? 0.058 -0.756 -8.384 1.00 85.56 175 GLU A C 1
ATOM 1360 O O . GLU A 1 175 ? -1.104 -1.025 -8.113 1.00 85.56 175 GLU A O 1
ATOM 1365 N N . THR A 1 176 ? 1.020 -0.941 -7.478 1.00 91.06 176 THR A N 1
ATOM 1366 C CA . THR A 1 176 ? 0.769 -1.687 -6.234 1.00 91.06 176 THR A CA 1
ATOM 1367 C C . THR A 1 176 ? -0.081 -0.924 -5.215 1.00 91.06 176 THR A C 1
ATOM 1369 O O . THR A 1 176 ? -0.929 -1.514 -4.546 1.00 91.06 176 THR A O 1
ATOM 1372 N N . VAL A 1 177 ? 0.114 0.391 -5.066 1.00 94.81 177 VAL A N 1
ATOM 1373 C CA . VAL A 1 177 ? -0.611 1.183 -4.054 1.00 94.81 177 VAL A CA 1
ATOM 1374 C C . VAL A 1 177 ? -2.112 1.303 -4.341 1.00 94.81 177 VAL A C 1
ATOM 1376 O O . VAL A 1 177 ? -2.888 1.031 -3.421 1.00 94.81 177 VAL A O 1
ATOM 1379 N N . PRO A 1 178 ? -2.568 1.702 -5.546 1.00 95.88 178 PRO A N 1
ATOM 1380 C CA . PRO A 1 178 ? -4.003 1.769 -5.809 1.00 95.88 178 PRO A CA 1
ATOM 1381 C C . PRO A 1 178 ? -4.689 0.408 -5.633 1.00 95.88 178 PRO A C 1
ATOM 1383 O O . PRO A 1 178 ? -5.779 0.349 -5.069 1.00 95.88 178 PRO A O 1
ATOM 1386 N N . GLU A 1 179 ? -4.017 -0.683 -5.984 1.00 96.31 179 GLU A N 1
ATOM 1387 C CA . GLU A 1 179 ? -4.563 -2.037 -5.942 1.00 96.31 179 GLU A CA 1
ATOM 1388 C C . GLU A 1 179 ? -4.728 -2.501 -4.487 1.00 96.31 179 GLU A C 1
ATOM 1390 O O . GLU A 1 179 ? -5.770 -3.047 -4.113 1.00 96.31 179 GLU A O 1
ATOM 1395 N N . ALA A 1 180 ? -3.756 -2.176 -3.626 1.00 97.31 180 ALA A N 1
ATOM 1396 C CA . ALA A 1 180 ? -3.856 -2.392 -2.185 1.00 97.31 180 ALA A CA 1
ATOM 1397 C C . ALA A 1 180 ? -5.006 -1.593 -1.548 1.00 97.31 180 ALA A C 1
ATOM 1399 O O . ALA A 1 180 ? -5.712 -2.094 -0.663 1.00 97.31 180 ALA A O 1
ATOM 1400 N N . ILE A 1 181 ? -5.198 -0.342 -1.979 1.00 98.12 181 ILE A N 1
ATOM 1401 C CA . ILE A 1 181 ? -6.277 0.517 -1.479 1.00 98.12 181 ILE A CA 1
ATOM 1402 C C . ILE A 1 181 ? -7.635 -0.024 -1.939 1.00 98.12 181 ILE A C 1
ATOM 1404 O O . ILE A 1 181 ? -8.549 -0.102 -1.121 1.00 98.12 181 ILE A O 1
ATOM 1408 N N . ILE A 1 182 ? -7.769 -0.460 -3.194 1.00 98.12 182 ILE A N 1
ATOM 1409 C CA . ILE A 1 182 ? -8.998 -1.076 -3.720 1.00 98.12 182 ILE A CA 1
ATOM 1410 C C . ILE A 1 182 ? -9.340 -2.351 -2.943 1.00 98.12 182 ILE A C 1
ATOM 1412 O O . ILE A 1 182 ? -10.475 -2.493 -2.487 1.00 98.12 182 ILE A O 1
ATOM 1416 N N . ALA A 1 183 ? -8.359 -3.223 -2.680 1.00 98.06 183 ALA A N 1
ATOM 1417 C CA . ALA A 1 183 ? -8.566 -4.423 -1.865 1.00 98.06 183 ALA A CA 1
ATOM 1418 C C . ALA A 1 183 ? -9.134 -4.101 -0.470 1.00 98.06 183 ALA A C 1
ATOM 1420 O O . ALA A 1 183 ? -10.022 -4.802 0.029 1.00 98.06 183 ALA A O 1
ATOM 1421 N N . PHE A 1 184 ? -8.675 -3.006 0.148 1.00 98.56 184 PHE A N 1
ATOM 1422 C CA . PHE A 1 184 ? -9.271 -2.489 1.379 1.00 98.56 184 PHE A CA 1
ATOM 1423 C C . PHE A 1 184 ? -10.687 -1.943 1.148 1.00 98.56 184 PHE A C 1
ATOM 1425 O O . PHE A 1 184 ? -11.593 -2.271 1.919 1.00 98.56 184 PHE A O 1
ATOM 1432 N N . LEU A 1 185 ? -10.906 -1.116 0.125 1.00 98.50 185 LEU A N 1
ATOM 1433 C CA . LEU A 1 185 ? -12.195 -0.472 -0.135 1.00 98.50 185 LEU A CA 1
ATOM 1434 C C . LEU A 1 185 ? -13.314 -1.495 -0.385 1.00 98.50 185 LEU A C 1
ATOM 1436 O O . LEU A 1 185 ? -14.404 -1.325 0.163 1.00 98.50 185 LEU A O 1
ATOM 1440 N N . GLU A 1 186 ? -13.032 -2.594 -1.083 1.00 98.25 186 GLU A N 1
ATOM 1441 C CA . GLU A 1 186 ? -14.013 -3.659 -1.352 1.00 98.25 186 GLU A CA 1
ATOM 1442 C C . GLU A 1 186 ? -14.262 -4.611 -0.180 1.00 98.25 186 GLU A C 1
ATOM 1444 O O . GLU A 1 186 ? -15.252 -5.336 -0.172 1.00 98.25 186 GLU A O 1
ATOM 1449 N N . SER A 1 187 ? -13.391 -4.610 0.829 1.00 98.31 187 SER A N 1
ATOM 1450 C CA . SER A 1 187 ? -13.513 -5.555 1.943 1.00 98.31 187 SER A CA 1
ATOM 1451 C C . SER A 1 187 ? -14.744 -5.321 2.831 1.00 98.31 187 SER A C 1
ATOM 1453 O O . SER A 1 187 ? -15.282 -4.218 2.899 1.00 98.31 187 SER A O 1
ATOM 1455 N N . VAL A 1 188 ? -15.137 -6.309 3.628 1.00 97.88 188 VAL A N 1
ATOM 1456 C CA . VAL A 1 188 ? -16.139 -6.134 4.705 1.00 97.88 188 VAL A CA 1
ATOM 1457 C C . VAL A 1 188 ? -15.597 -6.426 6.105 1.00 97.88 188 VAL A C 1
ATOM 1459 O O . VAL A 1 188 ? -16.287 -6.220 7.101 1.00 97.88 188 VAL A O 1
ATOM 1462 N N . SER A 1 189 ? -14.355 -6.900 6.198 1.00 97.69 189 SER A N 1
ATOM 1463 C CA . SER A 1 189 ? -13.655 -7.157 7.457 1.00 97.69 189 SER A CA 1
ATOM 1464 C C . SER A 1 189 ? -12.138 -7.095 7.265 1.00 97.69 189 SER A C 1
ATOM 1466 O O . SER A 1 189 ? -11.650 -7.059 6.135 1.00 97.69 189 SER A O 1
ATOM 1468 N N . PHE A 1 190 ? -11.384 -7.127 8.367 1.00 97.19 190 PHE A N 1
ATOM 1469 C CA . PHE A 1 190 ? -9.921 -7.195 8.321 1.00 97.19 190 PHE A CA 1
ATOM 1470 C C . PHE A 1 190 ? -9.417 -8.425 7.550 1.00 97.19 190 PHE A C 1
ATOM 1472 O O . PHE A 1 190 ? -8.565 -8.305 6.672 1.00 97.19 190 PHE A O 1
ATOM 1479 N N . GLU A 1 191 ? -9.962 -9.606 7.854 1.00 96.69 191 GLU A N 1
ATOM 1480 C CA . GLU A 1 191 ? -9.562 -10.847 7.186 1.00 96.69 191 GLU A CA 1
ATOM 1481 C C . GLU A 1 191 ? -9.932 -10.824 5.700 1.00 96.69 191 GLU A C 1
ATOM 1483 O O . GLU A 1 191 ? -9.135 -11.228 4.857 1.00 96.69 191 GLU A O 1
ATOM 1488 N N . ASP A 1 192 ? -11.113 -10.298 5.377 1.00 97.94 192 ASP A N 1
ATOM 1489 C CA . ASP A 1 192 ? -11.570 -10.149 3.998 1.00 97.94 192 ASP A CA 1
ATOM 1490 C C . ASP A 1 192 ? -10.664 -9.202 3.191 1.00 97.94 192 ASP A C 1
ATOM 1492 O O . ASP A 1 192 ? -10.292 -9.515 2.066 1.00 97.94 192 ASP A O 1
ATOM 1496 N N . ALA A 1 193 ? -10.190 -8.105 3.794 1.00 98.00 193 ALA A N 1
ATOM 1497 C CA . ALA A 1 193 ? -9.229 -7.201 3.158 1.00 98.00 193 ALA A CA 1
ATOM 1498 C C . ALA A 1 193 ? -7.908 -7.905 2.809 1.00 98.00 193 ALA A C 1
ATOM 1500 O O . ALA A 1 193 ? -7.399 -7.757 1.698 1.00 98.00 193 ALA A O 1
ATOM 1501 N N . LEU A 1 194 ? -7.370 -8.712 3.729 1.00 96.69 194 LEU A N 1
ATOM 1502 C CA . LEU A 1 194 ? -6.155 -9.489 3.470 1.00 96.69 194 LEU A CA 1
ATOM 1503 C C . LEU A 1 194 ? -6.381 -10.578 2.418 1.00 96.69 194 LEU A C 1
ATOM 1505 O O . LEU A 1 194 ? -5.527 -10.782 1.558 1.00 96.69 194 LEU A O 1
ATOM 1509 N N . ARG A 1 195 ? -7.533 -11.258 2.448 1.00 97.19 195 ARG A N 1
ATOM 1510 C CA . ARG A 1 195 ? -7.908 -12.247 1.427 1.00 97.19 195 ARG A CA 1
ATOM 1511 C C . ARG A 1 195 ? -8.021 -11.600 0.052 1.00 97.19 195 ARG A C 1
ATOM 1513 O O . ARG A 1 195 ? -7.494 -12.164 -0.903 1.00 97.19 195 ARG A O 1
ATOM 1520 N N . ASN A 1 196 ? -8.623 -10.414 -0.040 1.00 97.75 196 ASN A N 1
ATOM 1521 C CA . ASN A 1 196 ? -8.676 -9.638 -1.274 1.00 97.75 196 ASN A CA 1
ATOM 1522 C C . ASN A 1 196 ? -7.266 -9.334 -1.780 1.00 97.75 196 ASN A C 1
ATOM 1524 O O . ASN A 1 196 ? -6.950 -9.736 -2.897 1.00 97.75 196 ASN A O 1
ATOM 1528 N N . ALA A 1 197 ? -6.403 -8.743 -0.949 1.00 96.62 197 ALA A N 1
ATOM 1529 C CA . ALA A 1 197 ? -5.026 -8.405 -1.316 1.00 96.62 197 ALA A CA 1
ATOM 1530 C C . ALA A 1 197 ? -4.227 -9.623 -1.813 1.00 96.62 197 ALA A C 1
ATOM 1532 O O . ALA A 1 197 ? -3.643 -9.581 -2.891 1.00 96.62 197 ALA A O 1
ATOM 1533 N N . VAL A 1 198 ? -4.264 -10.740 -1.077 1.00 95.69 198 VAL A N 1
ATOM 1534 C CA . VAL A 1 198 ? -3.588 -11.987 -1.477 1.00 95.69 198 VAL A CA 1
ATOM 1535 C C . VAL A 1 198 ? -4.190 -12.562 -2.763 1.00 95.69 198 VAL A C 1
ATOM 1537 O O . VAL A 1 198 ? -3.462 -13.083 -3.604 1.00 95.69 198 VAL A O 1
ATOM 1540 N N . SER A 1 199 ? -5.508 -12.451 -2.953 1.00 95.31 199 SER A N 1
ATOM 1541 C CA . SER A 1 199 ? -6.184 -12.956 -4.154 1.00 95.31 199 SER A CA 1
ATOM 1542 C C . SER A 1 199 ? -5.839 -12.188 -5.430 1.00 95.31 199 SER A C 1
ATOM 1544 O O . SER A 1 199 ? -6.017 -12.743 -6.512 1.00 95.31 199 SER A O 1
ATOM 1546 N N . LEU A 1 200 ? -5.361 -10.939 -5.324 1.00 93.31 200 LEU A N 1
ATOM 1547 C CA . LEU A 1 200 ? -4.888 -10.173 -6.481 1.00 93.31 200 LEU A CA 1
ATOM 1548 C C . LEU A 1 200 ? -3.596 -10.764 -7.066 1.00 93.31 200 LEU A C 1
ATOM 1550 O O . LEU A 1 200 ? -3.334 -10.587 -8.251 1.00 93.31 200 LEU A O 1
ATOM 1554 N N . GLY A 1 201 ? -2.815 -11.507 -6.273 1.00 88.06 201 GLY A N 1
ATOM 1555 C CA . GLY A 1 201 ? -1.540 -12.075 -6.702 1.00 88.06 201 GLY A CA 1
ATOM 1556 C C . GLY A 1 201 ? -0.417 -11.035 -6.727 1.00 88.06 201 GLY A C 1
ATOM 1557 O O . GLY A 1 201 ? -0.361 -10.153 -5.872 1.00 88.06 201 GLY A O 1
ATOM 1558 N N . GLY A 1 202 ? 0.512 -11.168 -7.675 1.00 85.50 202 GLY A N 1
ATOM 1559 C CA . GLY A 1 202 ? 1.639 -10.246 -7.840 1.00 85.50 202 GLY A CA 1
ATOM 1560 C C . GLY A 1 202 ? 2.591 -10.188 -6.639 1.00 85.50 202 GLY A C 1
ATOM 1561 O O . GLY A 1 202 ? 3.065 -11.221 -6.167 1.00 85.50 202 GLY A O 1
ATOM 1562 N N . ASP A 1 203 ? 2.917 -8.978 -6.181 1.00 85.19 203 ASP A N 1
ATOM 1563 C CA . ASP A 1 203 ? 3.723 -8.725 -4.977 1.00 85.19 203 ASP A CA 1
ATOM 1564 C C . ASP A 1 203 ? 2.833 -8.749 -3.722 1.00 85.19 203 ASP A C 1
ATOM 1566 O O . ASP A 1 203 ? 2.522 -7.728 -3.097 1.00 85.19 203 ASP A O 1
ATOM 1570 N N . SER A 1 204 ? 2.294 -9.938 -3.435 1.00 88.75 204 SER A N 1
ATOM 1571 C CA . SER A 1 204 ? 1.202 -10.108 -2.474 1.00 88.75 204 SER A CA 1
ATOM 1572 C C . SER A 1 204 ? 1.586 -9.742 -1.041 1.00 88.75 204 SER A C 1
ATOM 1574 O O . SER A 1 204 ? 0.712 -9.337 -0.278 1.00 88.75 204 SER A O 1
ATOM 1576 N N . ASP A 1 205 ? 2.855 -9.868 -0.651 1.00 90.25 205 ASP A N 1
ATOM 1577 C CA . ASP A 1 205 ? 3.331 -9.440 0.665 1.00 90.25 205 ASP A CA 1
ATOM 1578 C C . ASP A 1 205 ? 3.317 -7.915 0.802 1.00 90.25 205 ASP A C 1
ATOM 1580 O O . ASP A 1 205 ? 2.826 -7.408 1.816 1.00 90.25 205 ASP A O 1
ATOM 1584 N N . THR A 1 206 ? 3.734 -7.173 -0.228 1.00 89.50 206 THR A N 1
ATOM 1585 C CA . THR A 1 206 ? 3.621 -5.707 -0.240 1.00 89.50 206 THR A CA 1
ATOM 1586 C C . THR A 1 206 ? 2.161 -5.255 -0.241 1.00 89.50 206 THR A C 1
ATOM 1588 O O . THR A 1 206 ? 1.784 -4.407 0.576 1.00 89.50 206 THR A O 1
ATOM 1591 N N . LEU A 1 207 ? 1.315 -5.848 -1.095 1.00 93.50 207 LEU A N 1
ATOM 1592 C CA . LEU A 1 207 ? -0.128 -5.577 -1.123 1.00 93.50 207 LEU A CA 1
ATOM 1593 C C . LEU A 1 207 ? -0.760 -5.813 0.252 1.00 93.50 207 LEU A C 1
ATOM 1595 O O . LEU A 1 207 ? -1.392 -4.917 0.810 1.00 93.50 207 LEU A O 1
ATOM 1599 N N . ALA A 1 208 ? -0.553 -6.999 0.830 1.00 95.06 208 ALA A N 1
ATOM 1600 C CA . ALA A 1 208 ? -1.127 -7.369 2.117 1.00 95.06 208 ALA A CA 1
ATOM 1601 C C . ALA A 1 208 ? -0.620 -6.477 3.259 1.00 95.06 208 ALA A C 1
ATOM 1603 O O . ALA A 1 208 ? -1.387 -6.172 4.172 1.00 95.06 208 ALA A O 1
ATOM 1604 N N . CYS A 1 209 ? 0.632 -6.015 3.207 1.00 95.00 209 CYS A N 1
ATOM 1605 C CA . CYS A 1 209 ? 1.179 -5.075 4.183 1.00 95.00 209 CYS A CA 1
ATOM 1606 C C . CYS A 1 209 ? 0.445 -3.722 4.144 1.00 95.00 209 CYS A C 1
ATOM 1608 O O . CYS A 1 209 ? -0.007 -3.225 5.179 1.00 95.00 209 CYS A O 1
ATOM 1610 N N . ILE A 1 210 ? 0.258 -3.154 2.948 1.00 97.12 210 ILE A N 1
ATOM 1611 C CA . ILE A 1 210 ? -0.437 -1.872 2.758 1.00 97.12 210 ILE A CA 1
ATOM 1612 C C . ILE A 1 210 ? -1.924 -2.011 3.104 1.00 97.12 210 ILE A C 1
ATOM 1614 O O . ILE A 1 210 ? -2.436 -1.276 3.954 1.00 97.12 210 ILE A O 1
ATOM 1618 N N . THR A 1 211 ? -2.614 -2.977 2.491 1.00 98.12 211 THR A N 1
ATOM 1619 C CA . THR A 1 211 ? -4.037 -3.246 2.733 1.00 98.12 211 THR A CA 1
ATOM 1620 C C . THR A 1 211 ? -4.290 -3.550 4.205 1.00 98.12 211 THR A C 1
ATOM 1622 O O . THR A 1 211 ? -5.222 -3.001 4.789 1.00 98.12 211 THR A O 1
ATOM 1625 N N . GLY A 1 212 ? -3.442 -4.372 4.828 1.00 97.00 212 GLY A N 1
ATOM 1626 C CA . GLY A 1 212 ? -3.521 -4.723 6.241 1.00 97.00 212 GLY A CA 1
ATOM 1627 C C . GLY A 1 212 ? -3.357 -3.516 7.159 1.00 97.00 212 GLY A C 1
ATOM 1628 O O . GLY A 1 212 ? -4.122 -3.381 8.108 1.00 97.00 212 GLY A O 1
ATOM 1629 N N . GLY A 1 213 ? -2.433 -2.597 6.862 1.00 96.19 213 GLY A N 1
ATOM 1630 C CA . GLY A 1 213 ? -2.261 -1.365 7.639 1.00 96.19 213 GLY A CA 1
ATOM 1631 C C . GLY A 1 213 ? -3.496 -0.456 7.609 1.00 96.19 213 GLY A C 1
ATOM 1632 O O . GLY A 1 213 ? -3.900 0.084 8.642 1.00 96.19 213 GLY A O 1
ATOM 1633 N N . ILE A 1 214 ? -4.135 -0.320 6.443 1.00 98.19 214 ILE A N 1
ATOM 1634 C CA . ILE A 1 214 ? -5.372 0.465 6.297 1.00 98.19 214 ILE A CA 1
ATOM 1635 C C . ILE A 1 214 ? -6.552 -0.262 6.962 1.00 98.19 214 ILE A C 1
ATOM 1637 O O . ILE A 1 214 ? -7.322 0.344 7.708 1.00 98.19 214 ILE A O 1
ATOM 1641 N N . ALA A 1 215 ? -6.675 -1.573 6.747 1.00 97.94 215 ALA A N 1
ATOM 1642 C CA . ALA A 1 215 ? -7.734 -2.393 7.324 1.00 97.94 215 ALA A CA 1
ATOM 1643 C C . ALA A 1 215 ? -7.650 -2.457 8.856 1.00 97.94 215 ALA A C 1
ATOM 1645 O O . ALA A 1 215 ? -8.680 -2.388 9.520 1.00 97.94 215 ALA A O 1
ATOM 1646 N N . GLU A 1 216 ? -6.446 -2.538 9.430 1.00 95.69 216 GLU A N 1
ATOM 1647 C CA . GLU A 1 216 ? -6.227 -2.487 10.880 1.00 95.69 216 GLU A CA 1
ATOM 1648 C C . GLU A 1 216 ? -6.731 -1.167 11.464 1.00 95.69 216 GLU A C 1
ATOM 1650 O O . GLU A 1 216 ? -7.396 -1.149 12.498 1.00 95.69 216 GLU A O 1
ATOM 1655 N N . ALA A 1 217 ? -6.422 -0.059 10.791 1.00 95.12 217 ALA A N 1
ATOM 1656 C CA . ALA A 1 217 ? -6.861 1.267 11.192 1.00 95.12 217 ALA A CA 1
ATOM 1657 C C . ALA A 1 217 ? -8.387 1.429 11.155 1.00 95.12 217 ALA A C 1
ATOM 1659 O O . ALA A 1 217 ? -8.927 2.151 11.988 1.00 95.12 217 ALA A O 1
ATOM 1660 N N . PHE A 1 218 ? -9.060 0.774 10.207 1.00 97.50 218 PHE A N 1
ATOM 1661 C CA . PHE A 1 218 ? -10.498 0.916 9.986 1.00 97.50 218 PHE A CA 1
ATOM 1662 C C . PHE A 1 218 ? -11.342 -0.078 10.802 1.00 97.50 218 PHE A C 1
ATOM 1664 O O . PHE A 1 218 ? -12.320 0.309 11.433 1.00 97.50 218 PHE A O 1
ATOM 1671 N N . TYR A 1 219 ? -10.979 -1.365 10.795 1.00 96.69 219 TYR A N 1
ATOM 1672 C CA . TYR A 1 219 ? -11.738 -2.438 11.454 1.00 96.69 219 TYR A CA 1
ATOM 1673 C C . TYR A 1 219 ? -11.193 -2.818 12.833 1.00 96.69 219 TYR A C 1
ATOM 1675 O O . TYR A 1 219 ? -11.891 -3.462 13.617 1.00 96.69 219 TYR A O 1
ATOM 1683 N N . GLY A 1 220 ? -9.939 -2.471 13.122 1.00 92.75 220 GLY A N 1
ATOM 1684 C CA . GLY A 1 220 ? -9.170 -3.079 14.201 1.00 92.75 220 GLY A CA 1
ATOM 1685 C C . GLY A 1 220 ? -8.516 -4.404 13.792 1.00 92.75 220 GLY A C 1
ATOM 1686 O O . GLY A 1 220 ? -8.794 -4.983 12.743 1.00 92.75 220 GLY A O 1
ATOM 1687 N N . MET A 1 221 ? -7.617 -4.888 14.652 1.00 89.44 221 MET A N 1
ATOM 1688 C CA . MET A 1 221 ? -6.887 -6.146 14.465 1.00 89.44 221 MET A CA 1
ATOM 1689 C C . MET A 1 221 ? -7.537 -7.276 15.278 1.00 89.44 221 MET A C 1
ATOM 1691 O O . MET A 1 221 ? -7.554 -7.158 16.512 1.00 89.44 221 MET A O 1
ATOM 1695 N N . PRO A 1 222 ? -7.982 -8.380 14.646 1.00 91.12 222 PRO A N 1
ATOM 1696 C CA . PRO A 1 222 ? -8.426 -9.580 15.350 1.00 91.12 222 PRO A CA 1
ATOM 1697 C C . PRO A 1 222 ? -7.342 -10.119 16.293 1.00 91.12 222 PRO A C 1
ATOM 1699 O O . PRO A 1 222 ? -6.177 -10.247 15.908 1.00 91.12 222 PRO A O 1
ATOM 1702 N N . GLN A 1 223 ? -7.718 -10.442 17.533 1.00 90.00 223 GLN A N 1
ATOM 1703 C CA . GLN A 1 223 ? -6.752 -10.826 18.568 1.00 90.00 223 GLN A CA 1
ATOM 1704 C C . GLN A 1 223 ? -5.990 -12.107 18.205 1.00 90.00 223 GLN A C 1
ATOM 1706 O O . GLN A 1 223 ? -4.777 -12.158 18.368 1.00 90.00 223 GLN A O 1
ATOM 1711 N N . GLU A 1 224 ? -6.673 -13.099 17.633 1.00 92.75 224 GLU A N 1
ATOM 1712 C CA . GLU A 1 224 ? -6.059 -14.368 17.227 1.00 92.75 224 GLU A CA 1
ATOM 1713 C C . GLU A 1 224 ? -4.938 -14.163 16.197 1.00 92.75 224 GLU A C 1
ATOM 1715 O O . GLU A 1 224 ? -3.845 -14.709 16.347 1.00 92.75 224 GLU A O 1
ATOM 1720 N N . LEU A 1 225 ? -5.171 -13.312 15.189 1.00 90.06 225 LEU A N 1
ATOM 1721 C CA . LEU A 1 225 ? -4.166 -12.981 14.174 1.00 90.06 225 LEU A CA 1
ATOM 1722 C C . LEU A 1 225 ? -2.993 -12.205 14.775 1.00 90.06 225 LEU A C 1
ATOM 1724 O O . LEU A 1 225 ? -1.838 -12.452 14.421 1.00 90.06 225 LEU A O 1
ATOM 1728 N N . ARG A 1 226 ? -3.273 -11.292 15.712 1.00 89.62 226 ARG A N 1
ATOM 1729 C CA . ARG A 1 226 ? -2.237 -10.554 16.439 1.00 89.62 226 ARG A CA 1
ATOM 1730 C C . ARG A 1 226 ? -1.342 -11.497 17.234 1.00 89.62 226 ARG A C 1
ATOM 1732 O O . ARG A 1 226 ? -0.125 -11.429 17.094 1.00 89.62 226 ARG A O 1
ATOM 1739 N N . ASP A 1 227 ? -1.934 -12.369 18.041 1.00 91.81 227 ASP A N 1
ATOM 1740 C CA . ASP A 1 227 ? -1.201 -13.289 18.910 1.00 91.81 227 ASP A CA 1
ATOM 1741 C C . ASP A 1 227 ? -0.335 -14.241 18.084 1.00 91.81 227 ASP A C 1
ATOM 1743 O O . ASP A 1 227 ? 0.829 -14.484 18.404 1.00 91.81 227 ASP A O 1
ATOM 1747 N N . GLU A 1 228 ? -0.874 -14.746 16.976 1.00 93.56 228 GLU A N 1
ATOM 1748 C CA . GLU A 1 228 ? -0.155 -15.649 16.085 1.00 93.56 228 GLU A CA 1
ATOM 1749 C C . GLU A 1 228 ? 0.992 -14.949 15.334 1.00 93.56 228 GLU A C 1
ATOM 1751 O O . GLU A 1 228 ? 2.054 -15.548 15.124 1.00 93.56 228 GLU A O 1
ATOM 1756 N N . THR A 1 229 ? 0.826 -13.664 15.008 1.00 90.00 229 THR A N 1
ATOM 1757 C CA . THR A 1 229 ? 1.885 -12.818 14.437 1.00 90.00 229 THR A CA 1
ATOM 1758 C C . THR A 1 229 ? 2.992 -12.556 15.460 1.00 90.00 229 THR A C 1
ATOM 1760 O O . THR A 1 229 ? 4.165 -12.780 15.165 1.00 90.00 229 THR A O 1
ATOM 1763 N N . LEU A 1 230 ? 2.644 -12.164 16.691 1.00 89.62 230 LEU A N 1
ATOM 1764 C CA . LEU A 1 230 ? 3.613 -11.855 17.753 1.00 89.62 230 LEU A CA 1
ATOM 1765 C C . LEU A 1 230 ? 4.483 -13.058 18.147 1.00 89.62 230 LEU A C 1
ATOM 1767 O O . LEU A 1 230 ? 5.639 -12.873 18.520 1.00 89.62 230 LEU A O 1
ATOM 1771 N N . LYS A 1 231 ? 3.969 -14.289 18.024 1.00 93.62 231 LYS A N 1
ATOM 1772 C CA . LYS A 1 231 ? 4.757 -15.520 18.235 1.00 93.62 231 LYS A CA 1
ATOM 1773 C C . LYS A 1 231 ? 5.842 -15.746 17.177 1.00 93.62 231 LYS A C 1
ATOM 1775 O O . LYS A 1 231 ? 6.802 -16.459 17.451 1.00 93.62 231 LYS A O 1
ATOM 1780 N N . ARG A 1 232 ? 5.663 -15.215 15.963 1.00 93.56 232 ARG A N 1
ATOM 1781 C CA . ARG A 1 232 ? 6.582 -15.395 14.821 1.00 93.56 232 ARG A CA 1
ATOM 1782 C C . ARG A 1 232 ? 7.568 -14.248 14.665 1.00 93.56 232 ARG A C 1
ATOM 1784 O O . ARG A 1 232 ? 8.568 -14.416 13.971 1.00 93.56 232 ARG A O 1
ATOM 1791 N N . LEU A 1 233 ? 7.274 -13.094 15.260 1.00 90.50 233 LEU A N 1
ATOM 1792 C CA . LEU A 1 233 ? 8.146 -11.934 15.176 1.00 90.50 233 LEU A CA 1
ATOM 1793 C C . LEU A 1 233 ? 9.435 -12.161 15.979 1.00 90.50 233 LEU A C 1
ATOM 1795 O O . LEU A 1 233 ? 9.369 -12.616 17.124 1.00 90.50 233 LEU A O 1
ATOM 1799 N N . PRO A 1 234 ? 10.601 -11.813 15.406 1.00 93.12 234 PRO A N 1
ATOM 1800 C CA . PRO A 1 234 ? 11.831 -11.650 16.165 1.00 93.12 234 PRO A CA 1
ATOM 1801 C C . PRO A 1 234 ? 11.638 -10.704 17.357 1.00 93.12 234 PRO A C 1
ATOM 1803 O O . PRO A 1 234 ? 10.840 -9.765 17.291 1.00 93.12 234 PRO A O 1
ATOM 1806 N N . GLU A 1 235 ? 12.379 -10.957 18.438 1.00 88.69 235 GLU A N 1
ATOM 1807 C CA . GLU A 1 235 ? 12.251 -10.227 19.706 1.00 88.69 235 GLU A CA 1
ATOM 1808 C C . GLU A 1 235 ? 12.362 -8.708 19.529 1.00 88.69 235 GLU A C 1
ATOM 1810 O O . GLU A 1 235 ? 11.510 -7.962 19.999 1.00 88.69 235 GLU A O 1
ATOM 1815 N N . ASP A 1 236 ? 13.363 -8.252 18.778 1.00 87.88 236 ASP A N 1
ATOM 1816 C CA . ASP A 1 236 ? 13.644 -6.837 18.534 1.00 87.88 236 ASP A CA 1
ATOM 1817 C C . ASP A 1 236 ? 12.503 -6.125 17.789 1.00 87.88 236 ASP A C 1
ATOM 1819 O O . ASP A 1 236 ? 12.160 -4.979 18.096 1.00 87.88 236 ASP A O 1
ATOM 1823 N N . ILE A 1 237 ? 11.863 -6.811 16.837 1.00 87.69 237 ILE A N 1
ATOM 1824 C CA . ILE A 1 237 ? 10.695 -6.281 16.122 1.00 87.69 237 ILE A CA 1
ATOM 1825 C C . ILE A 1 237 ? 9.469 -6.254 17.041 1.00 87.69 237 ILE A C 1
ATOM 1827 O O . ILE A 1 237 ? 8.696 -5.291 17.009 1.00 87.69 237 ILE A O 1
ATOM 1831 N N . ARG A 1 238 ? 9.291 -7.283 17.878 1.00 87.56 238 ARG A N 1
ATOM 1832 C CA . ARG A 1 238 ? 8.185 -7.359 18.838 1.00 87.56 238 ARG A CA 1
ATOM 1833 C C . ARG A 1 238 ? 8.258 -6.239 19.875 1.00 87.56 238 ARG A C 1
ATOM 1835 O O . ARG A 1 238 ? 7.264 -5.541 20.063 1.00 87.56 238 ARG A O 1
ATOM 1842 N N . GLU A 1 239 ? 9.424 -6.015 20.477 1.00 87.94 239 GLU A N 1
ATOM 1843 C CA . GLU A 1 239 ? 9.657 -4.915 21.422 1.00 87.94 239 GLU A CA 1
ATOM 1844 C C . GLU A 1 239 ? 9.361 -3.550 20.778 1.00 87.94 239 GLU A C 1
ATOM 1846 O O . GLU A 1 239 ? 8.670 -2.707 21.359 1.00 87.94 239 GLU A O 1
ATOM 1851 N N . GLY A 1 240 ? 9.826 -3.341 19.541 1.00 86.50 240 GLY A N 1
ATOM 1852 C CA . GLY A 1 240 ? 9.547 -2.121 18.782 1.00 86.50 240 GLY A CA 1
ATOM 1853 C C . GLY A 1 240 ? 8.053 -1.909 18.519 1.00 86.50 240 GLY A C 1
ATOM 1854 O O . GLY A 1 240 ? 7.542 -0.797 18.682 1.00 86.50 240 GLY A O 1
ATOM 1855 N N . TYR A 1 241 ? 7.334 -2.975 18.157 1.00 85.19 241 TYR A N 1
ATOM 1856 C CA . TYR A 1 241 ? 5.884 -2.945 17.985 1.00 85.19 241 TYR A CA 1
ATOM 1857 C C . TYR A 1 241 ? 5.166 -2.589 19.292 1.00 85.19 241 TYR A C 1
ATOM 1859 O O . TYR A 1 241 ? 4.319 -1.696 19.293 1.00 85.19 241 TYR A O 1
ATOM 1867 N N . GLU A 1 242 ? 5.506 -3.229 20.411 1.00 85.44 242 GLU A N 1
ATOM 1868 C CA . GLU A 1 242 ? 4.878 -2.966 21.712 1.00 85.44 242 GLU A CA 1
ATOM 1869 C C . GLU A 1 242 ? 5.100 -1.522 22.173 1.00 85.44 242 GLU A C 1
ATOM 1871 O O . GLU A 1 242 ? 4.145 -0.847 22.571 1.00 85.44 242 GLU A O 1
ATOM 1876 N N . LEU A 1 243 ? 6.324 -1.005 22.023 1.00 85.88 243 LEU A N 1
ATOM 1877 C CA . LEU A 1 243 ? 6.643 0.392 22.311 1.00 85.88 243 LEU A CA 1
ATOM 1878 C C . LEU A 1 243 ? 5.825 1.351 21.435 1.00 85.88 243 LEU A C 1
ATOM 1880 O O . LEU A 1 243 ? 5.295 2.354 21.919 1.00 85.88 243 LEU A O 1
ATOM 1884 N N . PHE A 1 244 ? 5.691 1.046 20.142 1.00 83.25 244 PHE A N 1
ATOM 1885 C CA . PHE A 1 244 ? 4.868 1.838 19.235 1.00 83.25 244 PHE A CA 1
ATOM 1886 C C . PHE A 1 244 ? 3.394 1.823 19.656 1.00 83.25 244 PHE A C 1
ATOM 1888 O O . PHE A 1 244 ? 2.783 2.888 19.760 1.00 83.25 244 PHE A O 1
ATOM 1895 N N . ARG A 1 245 ? 2.833 0.642 19.960 1.00 79.94 245 ARG A N 1
ATOM 1896 C CA . ARG A 1 245 ? 1.445 0.473 20.430 1.00 79.94 245 ARG A CA 1
ATOM 1897 C C . ARG A 1 245 ? 1.174 1.235 21.724 1.00 79.94 245 ARG A C 1
ATOM 1899 O O . ARG A 1 245 ? 0.125 1.867 21.838 1.00 79.94 245 ARG A O 1
ATOM 1906 N N . TRP A 1 246 ? 2.112 1.202 22.665 1.00 79.38 246 TRP A N 1
ATOM 1907 C CA . TRP A 1 246 ? 2.028 1.962 23.909 1.00 79.38 246 TRP A CA 1
ATOM 1908 C C . TRP A 1 246 ? 1.926 3.469 23.644 1.00 79.38 246 TRP A C 1
ATOM 1910 O O . TRP A 1 246 ? 1.036 4.135 24.168 1.00 79.38 246 TRP A O 1
ATOM 1920 N N . ASN A 1 247 ? 2.782 3.998 22.767 1.00 76.12 247 ASN A N 1
ATOM 1921 C CA . ASN A 1 247 ? 2.831 5.430 22.466 1.00 76.12 247 ASN A CA 1
ATOM 1922 C C . ASN A 1 247 ? 1.598 5.946 21.707 1.00 76.12 247 ASN A C 1
ATOM 1924 O O . ASN A 1 247 ? 1.191 7.089 21.913 1.00 76.12 247 ASN A O 1
ATOM 1928 N N . ILE A 1 248 ? 0.996 5.132 20.835 1.00 70.00 248 ILE A N 1
ATOM 1929 C CA . ILE A 1 248 ? -0.231 5.520 20.117 1.00 70.00 248 ILE A CA 1
ATOM 1930 C C . ILE A 1 248 ? -1.494 5.386 20.975 1.00 70.00 248 ILE A C 1
ATOM 1932 O O . ILE A 1 248 ? -2.440 6.119 20.729 1.00 70.00 248 ILE A O 1
ATOM 1936 N N . GLY A 1 249 ? -1.526 4.473 21.955 1.00 59.66 249 GLY A N 1
ATOM 1937 C CA . GLY A 1 249 ? -2.681 4.265 22.843 1.00 59.66 249 GLY A CA 1
ATOM 1938 C C . GLY A 1 249 ? -2.796 5.280 23.988 1.00 59.66 249 GLY A C 1
ATOM 1939 O O . GLY A 1 249 ? -3.769 5.253 24.731 1.00 59.66 249 GLY A O 1
ATOM 1940 N N . GLN A 1 250 ? -1.799 6.155 24.139 1.00 46.56 250 GLN A N 1
ATOM 1941 C CA . GLN A 1 250 ? -1.771 7.276 25.089 1.00 46.56 250 GLN A CA 1
ATOM 1942 C C . GLN A 1 250 ? -2.343 8.581 24.491 1.00 46.56 250 GLN A C 1
ATOM 1944 O O . GLN A 1 250 ? -2.277 9.627 25.136 1.00 46.56 250 GLN A O 1
ATOM 1949 N N . ARG A 1 251 ? -2.848 8.546 23.251 1.00 40.12 251 ARG A N 1
ATOM 1950 C CA . ARG A 1 251 ? -3.491 9.669 22.550 1.00 40.12 251 ARG A CA 1
ATOM 1951 C C . ARG A 1 251 ? -4.969 9.384 22.346 1.00 40.12 251 ARG A C 1
ATOM 1953 O O . ARG A 1 251 ? -5.732 10.371 22.369 1.00 40.12 251 ARG A O 1
#

pLDDT: mean 76.8, std 17.76, range [38.22, 98.56]

Secondary structure (DSSP, 8-state):
---------GGG-----TTT----GGGGGTTS-GGGHHHHHHHHHHHHHHHHHHHH-HHHHHHHHHHS----------HHHHHHHHTTSEEEEE-T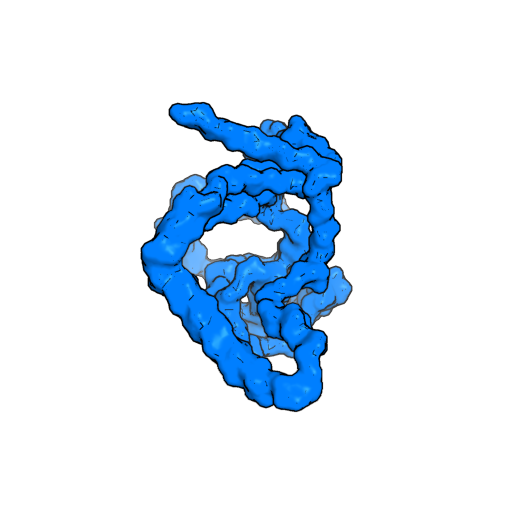TS-EEEEEE-TTT--EEES--SHHHHHHHHHHHHHHHHHHTT--HHHHHHHHHHHH-------HHHHTTT------HHHHHHHHHHHHHH-SSHHHHHHHHHHH-SSHHHHHHHHHHHHHHHH---HHHHHHHHTTS-HHHHHHHHHHHHHHTT-

Foldseek 3Di:
DPQPDDDQDPVNDDDDDPVRDDPDPLVVVVPPDPVCVVVSVVVSVVVVVVVVVCVVDVVNVVVCVVVPRPDDPDDDDDPVRVVCVVLLQWDWDADPVRDIFIFGADSPVRHGPDSDPDPLVVLLVVLLVQLLVCLLVPHDLVVSVVCNCVVRVQDLVDALVRQQVPDAADPGSNPLRSQLSNLLSPAPALVSSLVSLVSSPHPSVSSSVSNNSSRCSNHNDDPVVVVVVLVPDDPVVNVVVVVVVVVVVVD

Sequence (251 aa):
MDKETIIIASEDVEIIDASEYKEELSEHFGRVPEVAKPLLKGAKTVFSQIEKSLYTAPAFINAVKAAVPDVTLQAMLTDEQKQQITKGALKLMTKKDGSLMANLINPETKKIVATHNHPEGIKGTQATAAAIFLARTGHSKPEIKQYVEQTFGYDLNRTCDEIRPTYHHVETCQETVPEAIIAFLESVSFEDALRNAVSLGGDSDTLACITGGIAEAFYGMPQELRDETLKRLPEDIREGYELFRWNIGQR

Radius of gyration: 26.18 Å; chains: 1; bounding box: 66×38×81 Å